Protein AF-A0A076LAD5-F1 (afdb_monomer)

Organism: NCBI:txid1301915

Nearest PDB structures (foldseek):
  7w7c-assembly1_B-2  TM=3.609E-01  e=7.084E-01  Corynebacterium diphtheriae NCTC 13129

Sequence (268 aa):
MINHIEYLYYSFCIIFSASIGALLPDADSEGKSKLYYKYRAIYYLMILIYDIIVLFFNNQKIKEKLKIGYNIKKQHRGILHTPIGVFLSSLLLTAIFSLIYITFSIYLGISIDFLIVLSIFIGLFFGQIMHLIEDSFTVSGINWLFPFGNKIINGKIYTFGKDGKVDIRPELYTWFYTVTGFAILGIVMFFSNTLPSDKIFGIIGMGMVINTISLIGLYFISNSDRNLWLVDRKNWKRMQKSFKSKTNYKNLKKYNKSRKRRKSYKNK

pLDDT: mean 82.38, std 12.16, range [38.91, 96.88]

Secondary structure (DSSP, 8-state):
---HHHHHHHHHHHHHHHHHHTTSGGGGSTTTSHHHHH-HHHHHHHHHHHHHHHHT---HHHHHHHHGGGT-TT----GGGSHHHHHHHHHHHHHHHHHHHHHHHHHHTPPP-HHHHHHHHHHHHHHHHHHHHHHHTBSS-B-TTTTT----B--SB--S-BTTEEESHHHHHHHHHHHHHHHHHHHHHHHTTTS-HHHHHHHHHHHHHHHHHHHHHHHHHHHS-GGGTEEEHHHHHHHHHHHHHHHHHHHHHHHHHHHHHHHHHS--

Solvent-accessible surface area (backbone atoms only — not comparable to full-atom values): 14423 Å² total; per-residue (Å²): 132,87,52,72,69,53,58,54,49,44,51,48,40,22,54,55,26,17,58,53,18,44,52,49,41,56,48,53,34,81,78,73,33,71,48,46,80,75,38,50,70,60,34,55,55,38,42,54,52,52,53,54,58,48,65,72,45,87,49,63,73,55,36,47,63,58,66,44,65,80,73,56,99,77,67,77,58,39,50,49,43,11,65,67,32,32,50,52,51,21,50,51,53,36,49,54,49,44,54,55,52,51,54,50,25,62,74,71,73,47,85,86,60,66,66,54,52,50,27,33,31,53,14,19,35,49,18,28,52,53,40,48,55,58,37,26,30,18,58,78,23,35,35,56,46,41,93,84,46,82,64,69,43,54,32,54,35,54,91,63,71,57,95,64,21,34,50,49,60,67,60,52,51,54,49,50,55,51,52,51,51,52,50,52,51,50,50,49,68,67,40,57,87,78,48,60,68,71,58,52,51,48,53,52,50,50,51,50,51,52,50,52,54,46,51,53,50,48,54,53,61,23,64,45,74,55,76,83,43,53,40,52,42,69,60,49,54,49,51,57,48,49,55,54,48,55,54,51,53,54,50,51,55,52,52,54,53,52,54,52,52,58,56,59,65,75,77,112

InterPro domains:
  IPR007404 YdjM inner membrane [PF04307] (16-164)

Structure (mmCIF, N/CA/C/O backbone):
data_AF-A0A076LAD5-F1
#
_entry.id   AF-A0A076LAD5-F1
#
loop_
_atom_site.group_PDB
_atom_site.id
_atom_site.type_symbol
_atom_site.label_atom_id
_atom_site.label_alt_id
_atom_site.label_comp_id
_atom_site.label_asym_id
_atom_site.label_entity_id
_atom_site.label_seq_id
_atom_site.pdbx_PDB_ins_code
_atom_site.Cartn_x
_atom_site.Cartn_y
_atom_site.Cartn_z
_atom_site.occupancy
_atom_site.B_iso_or_equiv
_atom_site.auth_seq_id
_atom_site.auth_comp_id
_atom_site.auth_asym_id
_atom_site.auth_atom_id
_atom_site.pdbx_PDB_model_num
ATOM 1 N N . MET A 1 1 ? -16.771 -7.547 25.632 1.00 48.91 1 MET A N 1
ATOM 2 C CA . MET A 1 1 ? -17.242 -8.371 24.500 1.00 48.91 1 MET A CA 1
ATOM 3 C C . MET A 1 1 ? -17.505 -7.381 23.379 1.00 48.91 1 MET A C 1
ATOM 5 O O . MET A 1 1 ? -18.326 -6.505 23.595 1.00 48.91 1 MET A O 1
ATOM 9 N N . ILE A 1 2 ? -16.706 -7.399 22.309 1.00 56.41 2 ILE A N 1
ATOM 10 C CA . ILE A 1 2 ? -16.788 -6.400 21.227 1.00 56.41 2 ILE A CA 1
ATOM 11 C C . ILE A 1 2 ? -18.101 -6.626 20.469 1.00 56.41 2 ILE A C 1
ATOM 13 O O . ILE A 1 2 ? -18.387 -7.756 20.065 1.00 56.41 2 ILE A O 1
ATOM 17 N N . ASN A 1 3 ? -18.914 -5.584 20.318 1.00 63.34 3 ASN A N 1
ATOM 18 C CA . ASN A 1 3 ? -20.198 -5.665 19.624 1.00 63.34 3 ASN A CA 1
ATOM 19 C C . ASN A 1 3 ? -19.988 -5.789 18.105 1.00 63.34 3 ASN A C 1
ATOM 21 O O . ASN A 1 3 ? -19.048 -5.246 17.537 1.00 63.34 3 ASN A O 1
ATOM 25 N N . HIS A 1 4 ? -20.892 -6.468 17.399 1.00 63.81 4 HIS A N 1
ATOM 26 C CA . HIS A 1 4 ? -20.766 -6.744 15.955 1.00 63.81 4 HIS A CA 1
ATOM 27 C C . HIS A 1 4 ? -20.601 -5.486 15.073 1.00 63.81 4 HIS A C 1
ATOM 29 O O . HIS A 1 4 ? -19.941 -5.533 14.034 1.00 63.81 4 HIS A O 1
ATOM 35 N N . ILE A 1 5 ? -21.159 -4.350 15.505 1.00 68.50 5 ILE A N 1
ATOM 36 C CA . ILE A 1 5 ? -20.999 -3.039 14.851 1.00 68.50 5 ILE A CA 1
ATOM 37 C C . ILE A 1 5 ? -19.540 -2.560 14.920 1.00 68.50 5 ILE A C 1
ATOM 39 O O . ILE A 1 5 ? -19.042 -1.966 13.965 1.00 68.50 5 ILE A O 1
ATOM 43 N N . GLU A 1 6 ? -18.836 -2.869 16.007 1.00 72.50 6 GLU A N 1
ATOM 44 C CA . GLU A 1 6 ? -17.448 -2.462 16.232 1.00 72.50 6 GLU A CA 1
ATOM 45 C C . GLU A 1 6 ? -16.505 -3.217 15.281 1.00 72.50 6 GLU A C 1
ATOM 47 O O . GLU A 1 6 ? -15.673 -2.595 14.626 1.00 72.50 6 GLU A O 1
ATOM 52 N N . TYR A 1 7 ? -16.703 -4.527 15.070 1.00 72.50 7 TYR A N 1
ATOM 53 C CA . TYR A 1 7 ? -15.922 -5.295 14.083 1.00 72.50 7 TYR A CA 1
ATOM 54 C C . TYR A 1 7 ? -16.059 -4.755 12.657 1.00 72.50 7 TYR A C 1
ATOM 56 O O . TYR A 1 7 ? -15.073 -4.674 11.916 1.00 72.50 7 TYR A O 1
ATOM 64 N N . LEU A 1 8 ? -17.279 -4.382 12.266 1.00 74.56 8 LEU A N 1
ATOM 65 C CA . LEU A 1 8 ? -17.544 -3.791 10.960 1.00 74.56 8 LEU A CA 1
ATOM 66 C C . LEU A 1 8 ? -16.862 -2.424 10.827 1.00 74.56 8 LEU A C 1
ATOM 68 O O . LEU A 1 8 ? -16.241 -2.144 9.801 1.00 74.56 8 LEU A O 1
ATOM 72 N N . TYR A 1 9 ? -16.934 -1.607 11.876 1.00 81.81 9 TYR A N 1
ATOM 73 C CA . TYR A 1 9 ? -16.299 -0.298 11.921 1.00 81.81 9 TYR A CA 1
ATOM 74 C C . TYR A 1 9 ? -14.769 -0.395 11.809 1.00 81.81 9 TYR A C 1
ATOM 76 O O . TYR A 1 9 ? -14.184 0.243 10.934 1.00 81.81 9 TYR A O 1
ATOM 84 N N . TYR A 1 10 ? -14.113 -1.256 12.596 1.00 84.38 10 TYR A N 1
ATOM 85 C CA . TYR A 1 10 ? -12.660 -1.454 12.506 1.00 84.38 10 TYR A CA 1
ATOM 86 C C . TYR A 1 10 ? -12.235 -2.011 11.146 1.00 84.38 10 TYR A C 1
ATOM 88 O O . TYR A 1 10 ? -11.246 -1.556 10.572 1.00 84.38 10 TYR A O 1
ATOM 96 N N . SER A 1 11 ? -13.008 -2.947 10.585 1.00 81.38 11 SER A N 1
ATOM 97 C CA . SER A 1 11 ? -12.753 -3.479 9.241 1.00 81.38 11 SER A CA 1
ATOM 98 C C . SER A 1 11 ? -12.819 -2.375 8.185 1.00 81.38 11 SER A C 1
ATOM 100 O O . SER A 1 11 ? -11.961 -2.305 7.304 1.00 81.38 11 SER A O 1
ATOM 102 N N . PHE A 1 12 ? -13.798 -1.473 8.295 1.00 84.56 12 PHE A N 1
ATOM 103 C CA . PHE A 1 12 ? -13.894 -0.308 7.423 1.00 84.56 12 PHE A CA 1
ATOM 104 C C . PHE A 1 12 ? -12.699 0.636 7.601 1.00 84.56 12 PHE A C 1
ATOM 106 O O . PHE A 1 12 ? -12.105 1.038 6.600 1.00 84.56 12 PHE A O 1
ATOM 113 N N . CYS A 1 13 ? -12.299 0.934 8.844 1.00 89.25 13 CYS A N 1
ATOM 114 C CA . CYS A 1 13 ? -11.109 1.737 9.133 1.00 89.25 13 CYS A CA 1
ATOM 115 C C . CYS A 1 13 ? -9.861 1.150 8.472 1.00 89.25 13 CYS A C 1
ATOM 117 O O . CYS A 1 13 ? -9.158 1.891 7.792 1.00 89.25 13 CYS A O 1
ATOM 119 N N . ILE A 1 14 ? -9.623 -0.159 8.611 1.00 89.62 14 ILE A N 1
ATOM 120 C CA . ILE A 1 14 ? -8.470 -0.851 8.015 1.00 89.62 14 ILE A CA 1
ATOM 121 C C . ILE A 1 14 ? -8.512 -0.781 6.487 1.00 89.62 14 ILE A C 1
ATOM 123 O O . ILE A 1 14 ? -7.505 -0.462 5.865 1.00 89.62 14 ILE A O 1
ATOM 127 N N . ILE A 1 15 ? -9.655 -1.067 5.855 1.00 86.88 15 ILE A N 1
ATOM 128 C CA . ILE A 1 15 ? -9.766 -1.058 4.385 1.00 86.88 15 ILE A CA 1
ATOM 129 C C . ILE A 1 15 ? -9.561 0.356 3.835 1.00 86.88 15 ILE A C 1
ATOM 131 O O . ILE A 1 15 ? -8.852 0.553 2.842 1.00 86.88 15 ILE A O 1
ATOM 135 N N . PHE A 1 16 ? -10.174 1.348 4.479 1.00 90.06 16 PHE A N 1
ATOM 136 C CA . PHE A 1 16 ? -10.051 2.744 4.087 1.00 90.06 16 PHE A CA 1
ATOM 137 C C . PHE A 1 16 ? -8.611 3.238 4.248 1.00 90.06 16 PHE A C 1
ATOM 139 O O . PHE A 1 16 ? -8.036 3.793 3.309 1.00 90.06 16 PHE A O 1
ATOM 146 N N . SER A 1 17 ? -7.994 2.980 5.402 1.00 94.25 17 SER A N 1
ATOM 147 C CA . SER A 1 17 ? -6.623 3.398 5.676 1.00 94.25 17 SER A CA 1
ATOM 148 C C . SER A 1 17 ? -5.604 2.634 4.828 1.00 94.25 17 SER A C 1
ATOM 150 O O . SER A 1 17 ? -4.666 3.251 4.338 1.00 94.25 17 SER A O 1
ATOM 152 N N . ALA A 1 18 ? -5.822 1.350 4.526 1.00 92.50 18 ALA A N 1
ATOM 153 C CA . ALA A 1 18 ? -5.006 0.597 3.571 1.00 92.50 18 ALA A CA 1
ATOM 154 C C . ALA A 1 18 ? -5.104 1.142 2.148 1.00 92.50 18 ALA A C 1
ATOM 156 O O . ALA A 1 18 ? -4.094 1.210 1.451 1.00 92.50 18 ALA A O 1
ATOM 157 N N . SER A 1 19 ? -6.283 1.605 1.733 1.00 89.88 19 SER A N 1
ATOM 158 C CA . SER A 1 19 ? -6.451 2.262 0.433 1.00 89.88 19 SER A CA 1
ATOM 159 C C . SER A 1 19 ? -5.665 3.575 0.356 1.00 89.88 19 SER A C 1
ATOM 161 O O . SER A 1 19 ? -5.053 3.859 -0.670 1.00 89.88 19 SER A O 1
ATOM 163 N N . ILE A 1 20 ? -5.645 4.365 1.438 1.00 91.44 20 ILE A N 1
ATOM 164 C CA . ILE A 1 20 ? -4.825 5.585 1.533 1.00 91.44 20 ILE A CA 1
ATOM 165 C C . ILE A 1 20 ? -3.335 5.230 1.564 1.00 91.44 20 ILE A C 1
ATOM 167 O O . ILE A 1 20 ? -2.549 5.819 0.825 1.00 91.44 20 ILE A O 1
ATOM 171 N N . GLY A 1 21 ? -2.955 4.254 2.390 1.00 93.31 21 GLY A N 1
ATOM 172 C CA . GLY A 1 21 ? -1.583 3.779 2.527 1.00 93.31 21 GLY A CA 1
ATOM 173 C C . GLY A 1 21 ? -1.016 3.317 1.190 1.00 93.31 21 GLY A C 1
ATOM 174 O O . GLY A 1 21 ? 0.056 3.757 0.800 1.00 93.31 21 GLY A O 1
ATOM 175 N N . ALA A 1 22 ? -1.770 2.534 0.420 1.00 91.44 22 ALA A N 1
ATOM 176 C CA . ALA A 1 22 ? -1.347 2.055 -0.895 1.00 91.44 22 ALA A CA 1
ATOM 177 C C . ALA A 1 22 ? -1.142 3.165 -1.945 1.00 91.44 22 ALA A C 1
ATOM 179 O O . ALA A 1 22 ? -0.581 2.894 -2.999 1.00 91.44 22 ALA A O 1
ATOM 180 N N . LEU A 1 23 ? -1.591 4.399 -1.699 1.00 88.50 23 LEU A N 1
ATOM 181 C CA . LEU A 1 23 ? -1.358 5.544 -2.588 1.00 88.50 23 LEU A CA 1
ATOM 182 C C . LEU A 1 23 ? -0.167 6.404 -2.152 1.00 88.50 23 LEU A C 1
ATOM 184 O O . LEU A 1 23 ? 0.300 7.226 -2.933 1.00 88.50 23 LEU A O 1
ATOM 188 N N . LEU A 1 24 ? 0.293 6.260 -0.909 1.00 88.69 24 LEU A N 1
ATOM 189 C CA . LEU A 1 24 ? 1.288 7.149 -0.318 1.00 88.69 24 LEU A CA 1
ATOM 190 C C . LEU A 1 24 ? 2.678 7.054 -0.966 1.00 88.69 24 LEU A C 1
ATOM 192 O O . LEU A 1 24 ? 3.264 8.110 -1.210 1.00 88.69 24 LEU A O 1
ATOM 196 N N . PRO A 1 25 ? 3.206 5.857 -1.300 1.00 88.19 25 PRO A N 1
ATOM 197 C CA . PRO A 1 25 ? 4.534 5.745 -1.892 1.00 88.19 25 PRO A CA 1
ATOM 198 C C . PRO A 1 25 ? 4.651 6.474 -3.236 1.00 88.19 25 PRO A C 1
ATOM 200 O O . PRO A 1 25 ? 5.673 7.105 -3.495 1.00 88.19 25 PRO A O 1
ATOM 203 N N . ASP A 1 26 ? 3.576 6.526 -4.034 1.00 83.00 26 ASP A N 1
ATOM 204 C CA . ASP A 1 26 ? 3.534 7.226 -5.330 1.00 83.00 26 ASP A CA 1
ATOM 205 C C . ASP A 1 26 ? 3.890 8.723 -5.245 1.00 83.00 26 ASP A C 1
ATOM 207 O O . ASP A 1 26 ? 4.198 9.347 -6.268 1.00 83.00 26 ASP A O 1
ATOM 211 N N . ALA A 1 27 ? 3.845 9.329 -4.058 1.00 79.44 27 ALA A N 1
ATOM 212 C CA . ALA A 1 27 ? 4.184 10.732 -3.868 1.00 79.44 27 ALA A CA 1
ATOM 213 C C . ALA A 1 27 ? 5.667 11.047 -4.109 1.00 79.44 27 ALA A C 1
ATOM 215 O O . ALA A 1 27 ? 5.977 12.164 -4.523 1.00 79.44 27 ALA A O 1
ATOM 216 N N . ASP A 1 28 ? 6.569 10.076 -3.925 1.00 75.31 28 ASP A N 1
ATOM 217 C CA . ASP A 1 28 ? 8.006 10.266 -4.167 1.00 75.31 28 ASP A CA 1
ATOM 218 C C . ASP A 1 28 ? 8.440 9.958 -5.617 1.00 75.31 28 ASP A C 1
ATOM 220 O O . ASP A 1 28 ? 9.625 10.030 -5.946 1.00 75.31 28 ASP A O 1
ATOM 224 N N . SER A 1 29 ? 7.481 9.687 -6.514 1.00 67.44 29 SER A N 1
ATOM 225 C CA . SER A 1 29 ? 7.738 9.408 -7.932 1.00 67.44 29 SER A CA 1
ATOM 226 C C . SER A 1 29 ? 7.593 10.664 -8.816 1.00 67.44 29 SER A C 1
ATOM 228 O O . SER A 1 29 ? 6.503 11.005 -9.270 1.00 67.44 29 SER A O 1
ATOM 230 N N . GLU A 1 30 ? 8.708 11.378 -9.032 1.00 61.28 30 GLU A N 1
ATOM 231 C CA . GLU A 1 30 ? 9.008 12.485 -9.987 1.00 61.28 30 GLU A CA 1
ATOM 232 C C . GLU A 1 30 ? 7.846 13.262 -10.685 1.00 61.28 30 GLU A C 1
ATOM 234 O O . GLU A 1 30 ? 7.940 13.609 -11.864 1.00 61.28 30 GLU A O 1
ATOM 239 N N . GLY A 1 31 ? 6.719 13.552 -10.023 1.00 52.53 31 GLY A N 1
ATOM 240 C CA . GLY A 1 31 ? 5.598 14.333 -10.584 1.00 52.53 31 GLY A CA 1
ATOM 241 C C . GLY A 1 31 ? 4.912 13.736 -11.830 1.00 52.53 31 GLY A C 1
ATOM 242 O O . GLY A 1 31 ? 4.000 14.344 -12.384 1.00 52.53 31 GLY A O 1
ATOM 243 N N . LYS A 1 32 ? 5.319 12.543 -12.285 1.00 57.44 32 LYS A N 1
ATOM 244 C CA . LYS A 1 32 ? 4.725 11.824 -13.430 1.00 57.44 32 LYS A CA 1
ATOM 245 C C . LYS A 1 32 ? 3.772 10.713 -13.006 1.00 57.44 32 LYS A C 1
ATOM 247 O O . LYS A 1 32 ? 3.234 10.005 -13.862 1.00 57.44 32 LYS A O 1
ATOM 252 N N . SER A 1 33 ? 3.551 10.546 -11.706 1.00 62.53 33 SER A N 1
ATOM 253 C CA . SER A 1 33 ? 2.590 9.575 -11.213 1.00 62.53 33 SER A CA 1
ATOM 254 C C . SER A 1 33 ? 1.182 9.911 -11.683 1.00 62.53 33 SER A C 1
ATOM 256 O O . SER A 1 33 ? 0.776 11.064 -11.859 1.00 62.53 33 SER A O 1
ATOM 258 N N . LYS A 1 34 ? 0.384 8.861 -11.854 1.00 67.19 34 LYS A N 1
ATOM 259 C CA . LYS A 1 34 ? -1.055 8.986 -12.104 1.00 67.19 34 LYS A CA 1
ATOM 260 C C . LYS A 1 34 ? -1.742 9.802 -11.001 1.00 67.19 34 LYS A C 1
ATOM 262 O O . LYS A 1 34 ? -2.753 10.452 -11.270 1.00 67.19 34 LYS A O 1
ATOM 267 N N . LEU A 1 35 ? -1.176 9.779 -9.791 1.00 69.44 35 LEU A N 1
ATOM 268 C CA . LEU A 1 35 ? -1.607 10.559 -8.642 1.00 69.44 35 LEU A CA 1
ATOM 269 C C . LEU A 1 35 ? -1.517 12.070 -8.906 1.00 69.44 35 LEU A C 1
ATOM 271 O O . LEU A 1 35 ? -2.514 12.759 -8.702 1.00 69.44 35 LEU A O 1
ATOM 275 N N . TYR A 1 36 ? -0.404 12.575 -9.452 1.00 71.75 36 TYR A N 1
ATOM 276 C CA . TYR A 1 36 ? -0.249 13.999 -9.783 1.00 71.75 36 TYR A CA 1
ATOM 277 C C . TYR A 1 36 ? -1.326 14.496 -10.761 1.00 71.75 36 TYR A C 1
ATOM 279 O O . TYR A 1 36 ? -2.004 15.492 -10.506 1.00 71.75 36 TYR A O 1
ATOM 287 N N . TYR A 1 37 ? -1.535 13.767 -11.862 1.00 73.19 37 TYR A N 1
ATOM 288 C CA . TYR A 1 37 ? -2.455 14.191 -12.924 1.00 73.19 37 TYR A CA 1
ATOM 289 C C . TYR A 1 37 ? -3.935 14.039 -12.567 1.00 73.19 37 TYR A C 1
ATOM 291 O O . TYR A 1 37 ? -4.768 14.776 -13.095 1.00 73.19 37 TYR A O 1
ATOM 299 N N . LYS A 1 38 ? -4.288 13.068 -11.717 1.00 76.38 38 LYS A N 1
ATOM 300 C CA . LYS A 1 38 ? -5.692 12.730 -11.433 1.00 76.38 38 LYS A CA 1
ATOM 301 C C . LYS A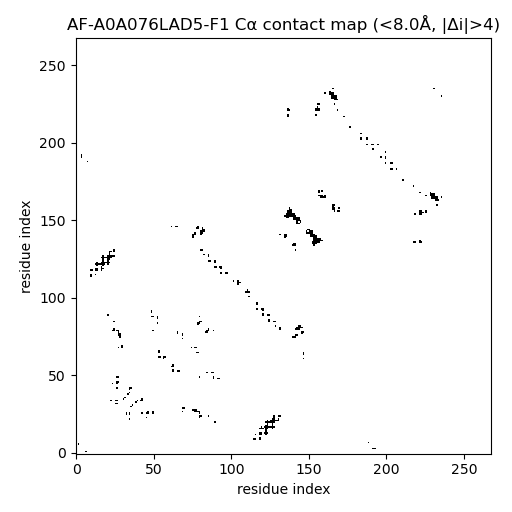 1 38 ? -6.166 13.170 -10.046 1.00 76.38 38 LYS A C 1
ATOM 303 O O . LYS A 1 38 ? -7.356 13.410 -9.872 1.00 76.38 38 LYS A O 1
ATOM 308 N N . TYR A 1 39 ? -5.260 13.286 -9.078 1.00 79.88 39 TYR A N 1
ATOM 309 C CA . TYR A 1 39 ? -5.568 13.516 -7.664 1.00 79.88 39 TYR A CA 1
ATOM 310 C C . TYR A 1 39 ? -4.617 14.550 -7.042 1.00 79.88 39 TYR A C 1
ATOM 312 O O . TYR A 1 39 ? -4.005 14.324 -6.000 1.00 79.88 39 TYR A O 1
ATOM 320 N N . ARG A 1 40 ? -4.512 15.718 -7.682 1.00 82.31 40 ARG A N 1
ATOM 321 C CA . ARG A 1 40 ? -3.546 16.777 -7.347 1.00 82.31 40 ARG A CA 1
ATOM 322 C C . ARG A 1 40 ? -3.542 17.202 -5.869 1.00 82.31 40 ARG A C 1
ATOM 324 O O . ARG A 1 40 ? -2.475 17.422 -5.310 1.00 82.31 40 ARG A O 1
ATOM 331 N N . ALA A 1 41 ? -4.708 17.296 -5.226 1.00 81.94 41 ALA A N 1
ATOM 332 C CA . ALA A 1 41 ? -4.798 17.652 -3.805 1.00 81.94 41 ALA A CA 1
ATOM 333 C C . ALA A 1 41 ? -4.163 16.588 -2.892 1.00 81.94 41 ALA A C 1
ATOM 335 O O . ALA A 1 41 ? -3.414 16.924 -1.979 1.00 81.94 41 ALA A O 1
ATOM 336 N N . ILE A 1 42 ? -4.415 15.307 -3.185 1.00 80.69 42 ILE A N 1
ATOM 337 C CA . ILE A 1 42 ? -3.827 14.177 -2.454 1.00 80.69 42 ILE A CA 1
ATOM 338 C C . ILE A 1 42 ? -2.308 14.188 -2.638 1.00 80.69 42 ILE A C 1
ATOM 340 O O . ILE A 1 42 ? -1.576 14.063 -1.666 1.00 80.69 42 ILE A O 1
ATOM 344 N N . TYR A 1 43 ? -1.833 14.432 -3.860 1.00 82.38 43 TYR A N 1
ATOM 345 C CA . TYR A 1 43 ? -0.403 14.534 -4.141 1.00 82.38 43 TYR A CA 1
ATOM 346 C C . TYR A 1 43 ? 0.304 15.600 -3.285 1.00 82.38 43 TYR A C 1
ATOM 348 O O . TYR A 1 43 ? 1.323 15.303 -2.669 1.00 82.38 43 TYR A O 1
ATOM 356 N N . TYR A 1 44 ? -0.244 16.817 -3.182 1.00 83.69 44 TYR A N 1
ATOM 357 C CA . TYR A 1 44 ? 0.372 17.870 -2.360 1.00 83.69 44 TYR A CA 1
ATOM 358 C C . TYR A 1 44 ? 0.374 17.545 -0.864 1.00 83.69 44 TYR A C 1
ATOM 360 O O . TYR A 1 44 ? 1.367 17.813 -0.190 1.00 83.69 44 TYR A O 1
ATOM 368 N N . LEU A 1 45 ? -0.699 16.933 -0.351 1.00 83.25 45 LEU A N 1
ATOM 369 C CA . LEU A 1 45 ? -0.730 16.441 1.027 1.00 83.25 45 LEU A CA 1
ATOM 370 C C . LEU A 1 45 ? 0.402 15.430 1.268 1.00 83.25 45 LEU A C 1
ATOM 372 O O . LEU A 1 45 ? 1.092 15.488 2.281 1.00 83.25 45 LEU A O 1
ATOM 376 N N . MET A 1 46 ? 0.616 14.515 0.325 1.00 83.38 46 MET A N 1
ATOM 377 C CA . MET A 1 46 ? 1.630 13.475 0.463 1.00 83.38 46 MET A CA 1
ATOM 378 C C . MET A 1 46 ? 3.063 14.000 0.311 1.00 83.38 46 MET A C 1
ATOM 380 O O . MET A 1 46 ? 3.952 13.498 0.996 1.00 83.38 46 MET A O 1
ATOM 384 N N . ILE A 1 47 ? 3.297 15.037 -0.504 1.00 83.38 47 ILE A N 1
ATOM 385 C CA . ILE A 1 47 ? 4.592 15.743 -0.519 1.00 83.38 47 ILE A CA 1
ATOM 386 C C . ILE A 1 47 ? 4.900 16.317 0.862 1.00 83.38 47 ILE A C 1
ATOM 388 O O . ILE A 1 47 ? 6.011 16.159 1.354 1.00 83.38 47 ILE A O 1
ATOM 392 N N . LEU A 1 48 ? 3.920 16.948 1.511 1.00 86.94 48 LEU A N 1
ATOM 393 C CA . LEU A 1 48 ? 4.122 17.515 2.842 1.00 86.94 48 LEU A CA 1
ATOM 394 C C . LEU A 1 48 ? 4.517 16.431 3.859 1.00 86.94 48 LEU A C 1
ATOM 396 O O . LEU A 1 48 ? 5.422 16.640 4.663 1.00 86.94 48 LEU A O 1
ATOM 400 N N . ILE A 1 49 ? 3.897 15.249 3.784 1.00 86.38 49 ILE A N 1
ATOM 401 C CA . ILE A 1 49 ? 4.285 14.079 4.590 1.00 86.38 49 ILE A CA 1
ATOM 402 C C . ILE A 1 49 ? 5.731 13.663 4.299 1.00 86.38 49 ILE A C 1
ATOM 404 O O . ILE A 1 49 ? 6.508 13.455 5.230 1.00 86.38 49 ILE A O 1
ATOM 408 N N . TYR A 1 50 ? 6.106 13.575 3.023 1.00 87.06 50 TYR A N 1
ATOM 409 C CA . TYR A 1 50 ? 7.471 13.267 2.604 1.00 87.06 50 TYR A CA 1
ATOM 410 C C . TYR A 1 50 ? 8.492 14.274 3.156 1.00 87.06 50 TYR A C 1
ATOM 412 O O . TYR A 1 50 ? 9.494 13.866 3.745 1.00 87.06 50 TYR A O 1
ATOM 420 N N . ASP A 1 51 ? 8.223 15.575 3.043 1.00 86.69 51 ASP A N 1
ATOM 421 C CA . ASP A 1 51 ? 9.129 16.623 3.517 1.00 86.69 51 ASP A CA 1
ATOM 422 C C . ASP A 1 51 ? 9.337 16.548 5.035 1.00 86.69 51 ASP A C 1
ATOM 424 O O . ASP A 1 51 ? 10.473 16.636 5.511 1.00 86.69 51 ASP A O 1
ATOM 428 N N . ILE A 1 52 ? 8.269 16.302 5.803 1.00 88.31 52 ILE A N 1
ATOM 429 C CA . ILE A 1 52 ? 8.364 16.091 7.255 1.00 88.31 52 ILE A CA 1
ATOM 430 C C . ILE A 1 52 ? 9.225 14.859 7.569 1.00 88.31 52 ILE A C 1
ATOM 432 O O . ILE A 1 52 ? 10.081 14.916 8.453 1.00 88.31 52 ILE A O 1
ATOM 436 N N . ILE A 1 53 ? 9.061 13.761 6.825 1.00 87.38 53 ILE A N 1
ATOM 437 C CA . ILE A 1 53 ? 9.885 12.554 6.998 1.00 87.38 53 ILE A CA 1
ATOM 438 C C . ILE A 1 53 ? 11.361 12.862 6.756 1.00 87.38 53 ILE A C 1
ATOM 440 O O . ILE A 1 53 ? 12.205 12.466 7.557 1.00 87.38 53 ILE A O 1
ATOM 444 N N . VAL A 1 54 ? 11.689 13.607 5.700 1.00 85.44 54 VAL A N 1
ATOM 445 C CA . VAL A 1 54 ? 13.071 14.021 5.416 1.00 85.44 54 VAL A CA 1
ATOM 446 C C . VAL A 1 54 ? 13.645 14.872 6.554 1.00 85.44 54 VAL A C 1
ATOM 448 O O . VAL A 1 54 ? 14.829 14.747 6.883 1.00 85.44 54 VAL A O 1
ATOM 451 N N . LEU A 1 55 ? 12.831 15.721 7.190 1.00 87.38 55 LEU A N 1
ATOM 452 C CA . LEU A 1 55 ? 13.276 16.558 8.305 1.00 87.38 55 LEU A CA 1
ATOM 453 C C . LEU A 1 55 ? 13.699 15.750 9.539 1.00 87.38 55 LEU A C 1
ATOM 455 O O . LEU A 1 55 ? 14.649 16.182 10.200 1.00 87.38 55 LEU A O 1
ATOM 459 N N . PHE A 1 56 ? 13.089 14.584 9.792 1.00 85.69 56 PHE A N 1
ATOM 460 C CA . PHE A 1 56 ? 13.439 13.703 10.917 1.00 85.69 56 PHE A CA 1
ATOM 461 C C . PHE A 1 56 ? 14.860 13.116 10.842 1.00 85.69 56 PHE A C 1
ATOM 463 O O . PHE A 1 56 ? 15.405 12.686 11.858 1.00 85.69 56 PHE A O 1
ATOM 470 N N . PHE A 1 57 ? 15.504 13.105 9.673 1.00 83.75 57 PHE A N 1
ATOM 471 C CA . PHE A 1 57 ? 16.863 12.573 9.538 1.00 83.75 57 PHE A CA 1
ATOM 472 C C . PHE A 1 57 ? 17.916 13.610 9.924 1.00 83.75 57 PHE A C 1
ATOM 474 O O . PHE A 1 57 ? 18.274 14.431 9.099 1.00 83.75 57 PHE A O 1
ATOM 481 N N . ASN A 1 58 ? 18.509 13.560 11.119 1.00 81.25 58 ASN A N 1
ATOM 482 C CA . ASN A 1 58 ? 19.483 14.582 11.557 1.00 81.25 58 ASN A CA 1
ATOM 483 C C . ASN A 1 58 ? 20.748 14.726 10.680 1.00 81.25 58 ASN A C 1
ATOM 485 O O . ASN A 1 58 ? 21.389 15.774 10.688 1.00 81.25 58 ASN A O 1
ATOM 489 N N . ASN A 1 59 ? 21.116 13.710 9.899 1.00 84.75 59 ASN A N 1
ATOM 490 C CA . ASN A 1 59 ? 22.325 13.737 9.077 1.00 84.75 59 ASN A CA 1
ATOM 491 C C . ASN A 1 59 ? 22.097 14.476 7.745 1.00 84.75 59 ASN A C 1
ATOM 493 O O . ASN A 1 59 ? 21.332 14.011 6.899 1.00 84.75 59 ASN A O 1
ATOM 497 N N . GLN A 1 60 ? 22.822 15.578 7.519 1.00 83.44 60 GLN A N 1
ATOM 498 C CA . GLN A 1 60 ? 22.720 16.383 6.294 1.00 83.44 60 GLN A CA 1
ATOM 499 C C . GLN A 1 60 ? 22.996 15.581 5.013 1.00 83.44 60 GLN A C 1
ATOM 501 O O . GLN A 1 60 ? 22.238 15.713 4.058 1.00 83.44 60 GLN A O 1
ATOM 506 N N . LYS A 1 61 ? 23.981 14.669 5.010 1.00 82.25 61 LYS A N 1
ATOM 507 C CA . LYS A 1 6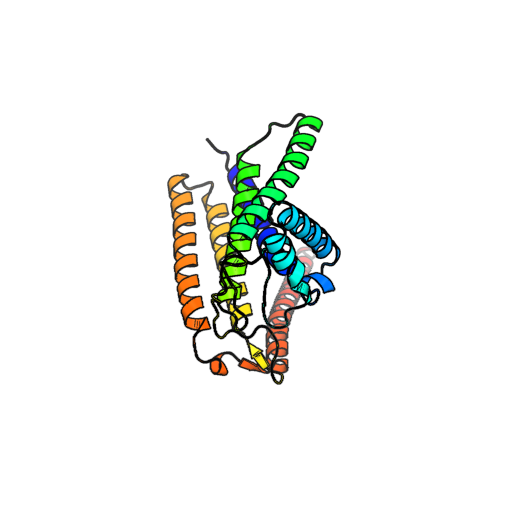1 ? 24.269 13.810 3.844 1.00 82.25 61 LYS A CA 1
ATOM 508 C C . LYS A 1 61 ? 23.095 12.887 3.514 1.00 82.25 61 LYS A C 1
ATOM 510 O O . LYS A 1 61 ? 22.852 12.579 2.349 1.00 82.25 61 LYS A O 1
ATOM 515 N N . ILE A 1 62 ? 22.367 12.427 4.536 1.00 81.56 62 ILE A N 1
ATOM 516 C CA . ILE A 1 62 ? 21.148 11.633 4.347 1.00 81.56 62 ILE A CA 1
ATOM 517 C C . ILE A 1 62 ? 20.031 12.536 3.828 1.00 81.56 62 ILE A C 1
ATOM 519 O O . ILE A 1 62 ? 19.435 12.196 2.813 1.00 81.56 62 ILE A O 1
ATOM 523 N N . LYS A 1 63 ? 19.796 13.705 4.443 1.00 82.00 63 LYS A N 1
ATOM 524 C CA . LYS A 1 63 ? 18.795 14.672 3.958 1.00 82.00 63 LYS A CA 1
ATOM 525 C C . LYS A 1 63 ? 19.014 15.021 2.489 1.00 82.00 63 LYS A C 1
ATOM 527 O O . LYS A 1 63 ? 18.055 15.037 1.728 1.00 82.00 63 LYS A O 1
ATOM 532 N N . GLU A 1 64 ? 20.255 15.263 2.083 1.00 77.44 64 GLU A N 1
ATOM 533 C CA . GLU A 1 64 ? 20.614 15.508 0.688 1.00 77.44 64 GLU A CA 1
ATOM 534 C C . GLU A 1 64 ? 20.287 14.299 -0.182 1.00 77.44 64 GLU A C 1
ATOM 536 O O . GLU A 1 64 ? 19.538 14.452 -1.136 1.00 77.44 64 GLU A O 1
ATOM 541 N N . LYS A 1 65 ? 20.737 13.085 0.167 1.00 77.00 65 LYS A N 1
ATOM 542 C CA . LYS A 1 65 ? 20.393 11.864 -0.589 1.00 77.00 65 LYS A CA 1
ATOM 543 C C . LYS A 1 65 ? 18.888 11.665 -0.759 1.00 77.00 65 LYS A C 1
ATOM 545 O O . LYS A 1 65 ? 18.462 11.234 -1.824 1.00 77.00 65 LYS A O 1
ATOM 550 N N . LEU A 1 66 ? 18.105 11.980 0.269 1.00 77.31 66 LEU A N 1
ATOM 551 C CA . LEU A 1 66 ? 16.649 11.908 0.217 1.00 77.31 66 LEU A CA 1
ATOM 552 C C . LEU A 1 66 ? 16.080 12.981 -0.722 1.00 77.31 66 LEU A C 1
ATOM 554 O O . LEU A 1 66 ? 15.356 12.649 -1.653 1.00 77.31 66 LEU A O 1
ATOM 558 N N . LYS A 1 67 ? 16.495 14.246 -0.568 1.00 69.75 67 LYS A N 1
ATOM 559 C CA . LYS A 1 67 ? 16.091 15.368 -1.439 1.00 69.75 67 LYS A CA 1
ATOM 560 C C . LYS A 1 67 ? 16.533 15.206 -2.902 1.00 69.75 67 LYS A C 1
ATOM 562 O O . LYS A 1 67 ? 15.878 15.734 -3.796 1.00 69.75 67 LYS A O 1
ATOM 567 N N . ILE A 1 68 ? 17.621 14.475 -3.159 1.00 54.56 68 ILE A N 1
ATOM 568 C CA . ILE A 1 68 ? 18.225 14.238 -4.485 1.00 54.56 68 ILE A CA 1
ATOM 569 C C . ILE A 1 68 ? 17.381 13.300 -5.377 1.00 54.56 68 ILE A C 1
ATOM 571 O O . ILE A 1 68 ? 17.719 13.094 -6.547 1.00 54.56 68 ILE A O 1
ATOM 575 N N . GLY A 1 69 ? 16.208 12.846 -4.917 1.00 49.94 69 GLY A N 1
ATOM 576 C CA . GLY A 1 69 ? 15.192 12.201 -5.763 1.00 49.94 69 GLY A CA 1
ATOM 577 C C . GLY A 1 69 ? 14.775 12.999 -7.015 1.00 49.94 69 GLY A C 1
ATOM 578 O O . GLY A 1 69 ? 14.047 12.475 -7.845 1.00 49.94 69 GLY A O 1
ATOM 579 N N . TYR A 1 70 ? 15.253 14.240 -7.180 1.00 45.50 70 TYR A N 1
ATOM 580 C CA . TYR A 1 70 ? 15.006 15.095 -8.341 1.00 45.50 70 TYR A CA 1
ATOM 581 C C . TYR A 1 70 ? 16.047 15.001 -9.480 1.00 45.50 70 TYR A C 1
ATOM 583 O O . TYR A 1 70 ? 15.782 15.505 -10.567 1.00 45.50 70 TYR A O 1
ATOM 591 N N . ASN A 1 71 ? 17.239 14.409 -9.281 1.00 38.91 71 ASN A N 1
ATOM 592 C CA . ASN A 1 71 ? 18.333 14.536 -10.271 1.00 38.91 71 ASN A CA 1
ATOM 593 C C . ASN A 1 71 ? 19.072 13.248 -10.668 1.00 38.91 71 ASN A C 1
ATOM 595 O O . ASN A 1 71 ? 19.916 13.286 -11.568 1.00 38.91 71 ASN A O 1
ATOM 599 N N . ILE A 1 72 ? 18.780 12.094 -10.064 1.00 42.69 72 ILE A N 1
ATOM 600 C CA . ILE A 1 72 ? 19.454 10.844 -10.442 1.00 42.69 72 ILE A CA 1
ATOM 601 C C . ILE A 1 72 ? 18.531 10.036 -11.349 1.00 42.69 72 ILE A C 1
ATOM 603 O O . ILE A 1 72 ? 17.690 9.284 -10.873 1.00 42.69 72 ILE A O 1
ATOM 607 N N . LYS A 1 73 ? 18.776 10.128 -12.665 1.00 45.06 73 LYS A N 1
ATOM 608 C CA . LYS A 1 73 ? 18.102 9.425 -13.784 1.00 45.06 73 LYS A CA 1
ATOM 609 C C . LYS A 1 73 ? 17.994 7.881 -13.677 1.00 45.06 73 LYS A C 1
ATOM 611 O O . LYS A 1 73 ? 17.738 7.229 -14.688 1.00 45.06 73 LYS A O 1
ATOM 616 N N . LYS A 1 74 ? 18.253 7.256 -12.521 1.00 50.84 74 LYS A N 1
ATOM 617 C CA . LYS A 1 74 ? 18.312 5.795 -12.332 1.00 50.84 74 LYS A CA 1
ATOM 618 C C . LYS A 1 74 ? 17.873 5.274 -10.953 1.00 50.84 74 LYS A C 1
ATOM 620 O O . LYS A 1 74 ? 17.840 4.057 -10.791 1.00 50.84 74 LYS A O 1
ATOM 625 N N . GLN A 1 75 ? 17.549 6.114 -9.963 1.00 51.72 75 GLN A N 1
ATOM 626 C CA . GLN A 1 75 ? 16.992 5.621 -8.693 1.00 51.72 75 GLN A CA 1
ATOM 627 C C . GLN A 1 75 ? 15.480 5.745 -8.752 1.00 51.72 75 GLN A C 1
ATOM 629 O O . GLN A 1 75 ? 14.933 6.828 -8.623 1.00 51.72 75 GLN A O 1
ATOM 634 N N . HIS A 1 76 ? 14.813 4.629 -9.037 1.00 54.59 76 HIS A N 1
ATOM 635 C CA . HIS A 1 76 ? 13.423 4.678 -9.467 1.00 54.59 76 HIS A CA 1
ATOM 636 C C . HIS A 1 76 ? 12.441 5.157 -8.389 1.00 54.59 76 HIS A C 1
ATOM 638 O O . HIS A 1 76 ? 11.321 5.493 -8.769 1.00 54.59 76 HIS A O 1
ATOM 644 N N . ARG A 1 77 ? 12.806 5.146 -7.093 1.00 69.94 77 ARG A N 1
ATOM 645 C CA . ARG A 1 77 ? 11.882 5.378 -5.967 1.00 69.94 77 ARG A CA 1
ATOM 646 C C . ARG A 1 77 ? 12.617 5.840 -4.699 1.00 69.94 77 ARG A C 1
ATOM 648 O O . ARG A 1 77 ? 13.718 5.353 -4.430 1.00 69.94 77 ARG A O 1
ATOM 655 N N . GLY A 1 78 ? 12.025 6.785 -3.966 1.00 78.56 78 GLY A N 1
ATOM 656 C CA . GLY A 1 78 ? 12.614 7.466 -2.806 1.00 78.56 78 GLY A CA 1
ATOM 657 C C . GLY A 1 78 ? 12.380 6.755 -1.468 1.00 78.56 78 GLY A C 1
ATOM 658 O O . GLY A 1 78 ? 12.198 5.540 -1.402 1.00 78.56 78 GLY A O 1
ATOM 659 N N . ILE A 1 79 ? 12.421 7.515 -0.366 1.00 87.06 79 ILE A N 1
ATOM 660 C CA . ILE A 1 79 ? 12.292 6.954 0.989 1.00 87.06 79 ILE A CA 1
ATOM 661 C C . ILE A 1 79 ? 10.928 6.330 1.261 1.00 87.06 79 ILE A C 1
ATOM 663 O O . ILE A 1 79 ? 10.867 5.391 2.049 1.00 87.06 79 ILE A O 1
ATOM 667 N N . LEU A 1 80 ? 9.846 6.788 0.626 1.00 89.69 80 LEU A N 1
ATOM 668 C CA . LEU A 1 80 ? 8.519 6.224 0.884 1.00 89.69 80 LEU A CA 1
ATOM 669 C C . LEU A 1 80 ? 8.406 4.785 0.364 1.00 89.69 80 LEU A C 1
ATOM 671 O O . LEU A 1 80 ? 7.581 4.022 0.855 1.00 89.69 80 LEU A O 1
ATOM 675 N N . HIS A 1 81 ? 9.299 4.376 -0.540 1.00 90.56 81 HIS A N 1
ATOM 676 C CA . HIS A 1 81 ? 9.433 3.001 -1.021 1.00 90.56 81 HIS A CA 1
ATOM 677 C C . HIS A 1 81 ? 10.434 2.155 -0.217 1.00 90.56 81 HIS A C 1
ATOM 679 O O . HIS A 1 81 ? 11.134 1.297 -0.761 1.00 90.56 81 HIS A O 1
ATOM 685 N N . THR A 1 82 ? 10.505 2.384 1.095 1.00 90.94 82 THR A N 1
ATOM 686 C CA . THR A 1 82 ? 11.384 1.657 2.025 1.00 90.94 82 THR A CA 1
ATOM 687 C C . THR A 1 82 ? 10.615 1.303 3.299 1.00 90.94 82 THR A C 1
ATOM 689 O O . THR A 1 82 ? 9.748 2.081 3.694 1.00 90.94 82 THR A O 1
ATOM 692 N N . PRO A 1 83 ? 10.918 0.200 4.014 1.00 92.31 83 PRO A N 1
ATOM 693 C CA . PRO A 1 83 ? 10.247 -0.131 5.274 1.00 92.31 83 PRO A CA 1
ATOM 694 C C . PRO A 1 83 ? 10.316 0.988 6.306 1.00 92.31 83 PRO A C 1
ATOM 696 O O . PRO A 1 83 ? 9.344 1.222 7.019 1.00 92.31 83 PRO A O 1
ATOM 699 N N . ILE A 1 84 ? 11.449 1.696 6.371 1.00 91.56 84 ILE A N 1
ATOM 700 C CA . ILE A 1 84 ? 11.609 2.809 7.304 1.00 91.56 84 ILE A CA 1
ATOM 701 C C . ILE A 1 84 ? 10.714 3.986 6.916 1.00 91.56 84 ILE A C 1
ATOM 703 O O . ILE A 1 84 ? 10.046 4.545 7.781 1.00 91.56 84 ILE A O 1
ATOM 707 N N . GLY A 1 85 ? 10.626 4.320 5.626 1.00 91.62 85 GLY A N 1
ATOM 708 C CA . GLY A 1 85 ? 9.706 5.345 5.146 1.00 91.62 85 GLY A CA 1
ATOM 709 C C . GLY A 1 85 ? 8.249 4.960 5.355 1.00 91.62 85 GLY A C 1
ATOM 710 O O . GLY A 1 85 ? 7.495 5.788 5.845 1.00 91.62 85 GLY A O 1
ATOM 711 N N . VAL A 1 86 ? 7.879 3.705 5.084 1.00 94.81 86 VAL A N 1
ATOM 712 C CA . VAL A 1 86 ? 6.530 3.170 5.330 1.00 94.81 86 VAL A CA 1
ATOM 713 C C . VAL A 1 86 ? 6.152 3.254 6.806 1.00 94.81 86 VAL A C 1
ATOM 715 O O . VAL A 1 86 ? 5.041 3.663 7.144 1.00 94.81 86 VAL A O 1
ATOM 718 N N . PHE A 1 87 ? 7.066 2.890 7.703 1.00 95.38 87 PHE A N 1
ATOM 719 C CA . PHE A 1 87 ? 6.831 2.979 9.139 1.00 95.38 87 PHE A CA 1
ATOM 720 C C . PHE A 1 87 ? 6.673 4.435 9.595 1.00 95.38 87 PHE A C 1
ATOM 722 O O . PHE A 1 87 ? 5.685 4.767 10.249 1.00 95.38 87 PHE A O 1
ATOM 729 N N . LEU A 1 88 ? 7.599 5.319 9.203 1.00 94.31 88 LEU A N 1
ATOM 730 C CA . LEU A 1 88 ? 7.573 6.737 9.576 1.00 94.31 88 LEU A CA 1
ATOM 731 C C . LEU A 1 88 ? 6.346 7.463 9.019 1.00 94.31 88 LEU A C 1
ATOM 733 O O . LEU A 1 88 ? 5.707 8.226 9.739 1.00 94.31 88 LEU A O 1
ATOM 737 N N . SER A 1 89 ? 5.987 7.211 7.762 1.00 94.25 89 SER A N 1
ATOM 738 C CA . SER A 1 89 ? 4.819 7.816 7.126 1.00 94.25 89 SER A CA 1
ATOM 739 C C . SER A 1 89 ? 3.512 7.322 7.750 1.00 94.25 89 SER A C 1
ATOM 741 O O . SER A 1 89 ? 2.612 8.128 7.990 1.00 94.25 89 SER A O 1
ATOM 743 N N . SER A 1 90 ? 3.424 6.029 8.090 1.00 96.38 90 SER A N 1
ATOM 744 C CA . SER A 1 90 ? 2.267 5.456 8.791 1.00 96.38 90 SER A CA 1
ATOM 745 C C . SER A 1 90 ? 2.126 6.044 10.189 1.00 96.38 90 SER A C 1
ATOM 747 O O . SER A 1 90 ? 1.022 6.429 10.570 1.00 96.38 90 SER A O 1
ATOM 749 N N . LEU A 1 91 ? 3.228 6.164 10.939 1.00 96.25 91 LEU A N 1
ATOM 750 C CA . LEU A 1 91 ? 3.232 6.804 12.256 1.00 96.25 91 LEU A CA 1
ATOM 751 C C . LEU A 1 91 ? 2.800 8.266 12.169 1.00 96.25 91 LEU A C 1
ATOM 753 O O . LEU A 1 91 ? 1.922 8.681 12.919 1.00 96.25 91 LEU A O 1
ATOM 757 N N . LEU A 1 92 ? 3.375 9.035 11.242 1.00 95.12 92 LEU A N 1
ATOM 758 C CA . LEU A 1 92 ? 3.071 10.454 11.086 1.00 95.12 92 LEU A CA 1
ATOM 759 C C . LEU A 1 92 ? 1.599 10.682 10.721 1.00 95.12 92 LEU A C 1
ATOM 761 O O . LEU A 1 92 ? 0.924 11.483 11.363 1.00 95.12 92 LEU A O 1
ATOM 765 N N . LEU A 1 93 ? 1.074 9.949 9.736 1.00 94.81 93 LEU A N 1
ATOM 766 C CA . LEU A 1 93 ? -0.337 10.044 9.357 1.00 94.81 93 LEU A CA 1
ATOM 767 C C . LEU A 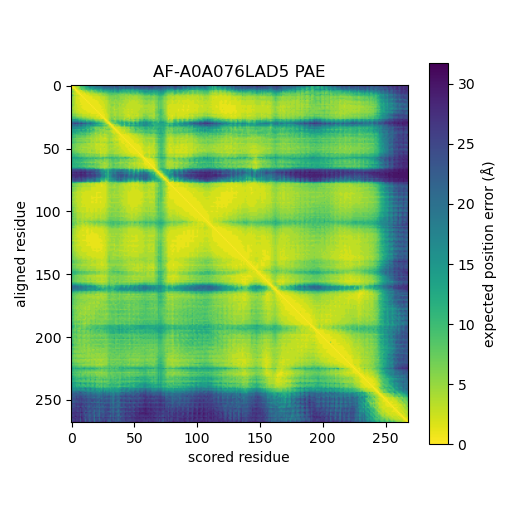1 93 ? -1.269 9.574 10.475 1.00 94.81 93 LEU A C 1
ATOM 769 O O . LEU A 1 93 ? -2.310 10.189 10.694 1.00 94.81 93 LEU A O 1
ATOM 773 N N . THR A 1 94 ? -0.888 8.530 11.214 1.00 96.88 94 THR A N 1
ATOM 774 C CA . THR A 1 94 ? -1.651 8.076 12.384 1.00 96.88 94 THR A CA 1
ATOM 775 C C . THR A 1 94 ? -1.644 9.132 13.482 1.00 96.88 94 THR A C 1
ATOM 777 O O . THR A 1 94 ? -2.681 9.362 14.095 1.00 96.88 94 THR A O 1
ATOM 780 N N . ALA A 1 95 ? -0.523 9.815 13.717 1.00 95.94 95 ALA A N 1
ATOM 781 C CA . ALA A 1 95 ? -0.431 10.890 14.699 1.00 95.94 95 ALA A CA 1
ATOM 782 C C . ALA A 1 95 ? -1.314 12.084 14.300 1.00 95.94 95 ALA A C 1
ATOM 784 O O . ALA A 1 95 ? -2.087 12.570 15.123 1.00 95.94 95 ALA A O 1
ATOM 785 N N . ILE A 1 96 ? -1.277 12.497 13.027 1.00 94.62 96 ILE A N 1
ATOM 786 C CA . ILE A 1 96 ? -2.157 13.547 12.485 1.00 94.62 96 ILE A CA 1
ATOM 787 C C . ILE A 1 96 ? -3.630 13.150 12.642 1.00 94.62 96 ILE A C 1
ATOM 789 O O . ILE A 1 96 ? -4.429 13.939 13.144 1.00 94.62 96 ILE A O 1
ATOM 793 N N . PHE A 1 97 ? -3.988 11.920 12.263 1.00 95.31 97 PHE A N 1
ATOM 794 C CA . PHE A 1 97 ? -5.341 11.397 12.452 1.00 95.31 97 PHE A CA 1
ATOM 795 C C . PHE A 1 97 ? -5.741 11.400 13.930 1.00 95.31 97 PHE A C 1
ATOM 797 O O . PHE A 1 97 ? -6.833 11.848 14.259 1.00 95.31 97 PHE A O 1
ATOM 804 N N . SER A 1 98 ? -4.855 10.943 14.818 1.00 96.12 98 SER A N 1
ATOM 805 C CA . SER A 1 98 ? -5.117 10.854 16.256 1.00 96.12 98 SER A CA 1
ATOM 806 C C . SER A 1 98 ? -5.373 12.227 16.859 1.00 96.12 98 SER A C 1
ATOM 808 O O . SER A 1 98 ? -6.313 12.368 17.629 1.00 96.12 98 SER A O 1
ATOM 810 N N . LEU A 1 99 ? -4.599 13.247 16.476 1.00 96.31 99 LEU A N 1
ATOM 811 C CA . LEU A 1 99 ? -4.829 14.625 16.916 1.00 96.31 99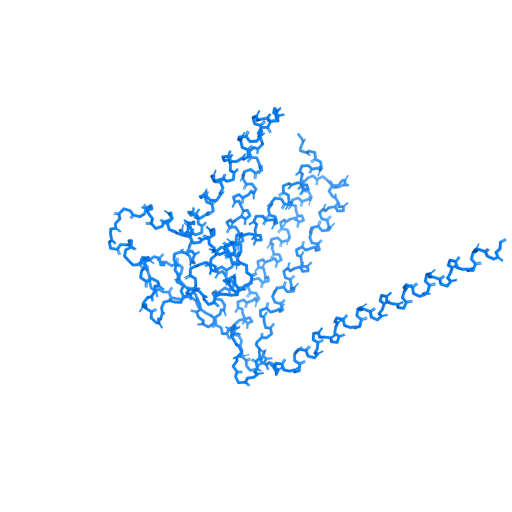 LEU A CA 1
ATOM 812 C C . LEU A 1 99 ? -6.232 15.099 16.523 1.00 96.31 99 LEU A C 1
ATOM 814 O O . LEU A 1 99 ? -6.990 15.539 17.382 1.00 96.31 99 LEU A O 1
ATOM 818 N N . ILE A 1 100 ? -6.608 14.932 15.252 1.00 95.62 100 ILE A N 1
ATOM 819 C CA . ILE A 1 100 ? -7.938 15.315 14.755 1.00 95.62 100 ILE A CA 1
ATOM 820 C C . ILE A 1 100 ? -9.037 14.531 15.486 1.00 95.62 100 ILE A C 1
ATOM 822 O O . ILE A 1 100 ? -10.018 15.116 15.945 1.00 95.62 100 ILE A O 1
ATOM 826 N N . TYR A 1 101 ? -8.865 13.215 15.613 1.00 95.00 101 TYR A N 1
ATOM 827 C CA . TYR A 1 101 ? -9.831 12.318 16.236 1.00 95.00 101 TYR A CA 1
ATOM 828 C C . TYR A 1 101 ? -10.046 12.644 17.716 1.00 95.00 101 TYR A C 1
ATOM 830 O O . TYR A 1 101 ? -11.189 12.745 18.159 1.00 95.00 101 TYR A O 1
ATOM 838 N N . ILE A 1 102 ? -8.969 12.865 18.471 1.00 95.31 102 ILE A N 1
ATOM 839 C CA . ILE A 1 102 ? -9.023 13.224 19.892 1.00 95.31 102 ILE A CA 1
ATOM 840 C C . ILE A 1 102 ? -9.690 14.589 20.065 1.00 95.31 102 ILE A C 1
ATOM 842 O O . ILE A 1 102 ? -10.614 14.706 20.867 1.00 95.31 102 ILE A O 1
ATOM 846 N N . THR A 1 103 ? -9.293 15.606 19.291 1.00 96.06 103 THR A N 1
ATOM 847 C CA . THR A 1 103 ? -9.913 16.939 19.359 1.00 96.06 103 THR A CA 1
ATOM 848 C C . THR A 1 103 ? -11.413 16.877 19.072 1.00 96.06 103 THR A C 1
ATOM 850 O O . THR A 1 103 ? -12.204 17.469 19.804 1.00 96.06 103 THR A O 1
ATOM 853 N N . PHE A 1 104 ? -11.819 16.126 18.048 1.00 95.88 104 PHE A N 1
ATOM 854 C CA . PHE A 1 104 ? -13.229 15.959 17.702 1.00 95.88 104 PHE A CA 1
ATOM 855 C C . PHE A 1 104 ? -14.007 15.175 18.768 1.00 95.88 104 PHE A C 1
ATOM 857 O O . PHE A 1 104 ? -15.129 15.546 19.106 1.00 95.88 104 PHE A O 1
ATOM 864 N N . SER A 1 105 ? -13.399 14.132 19.339 1.00 94.31 105 SER A N 1
ATOM 865 C CA . SER A 1 105 ? -14.004 13.331 20.411 1.00 94.31 105 SER A CA 1
ATOM 866 C C . SER A 1 105 ? -14.236 14.168 21.669 1.00 94.31 105 SER A C 1
ATOM 868 O O . SER A 1 105 ? -15.319 14.111 22.243 1.00 94.31 105 SER A O 1
ATOM 870 N N . ILE A 1 106 ? -13.268 15.015 22.044 1.00 94.44 106 ILE A N 1
ATOM 871 C CA . ILE A 1 106 ? -13.410 15.971 23.152 1.00 94.44 106 ILE A CA 1
ATOM 872 C C . ILE A 1 106 ? -14.540 16.964 22.862 1.00 94.44 106 ILE A C 1
ATOM 874 O O . ILE A 1 106 ? -15.391 17.181 23.719 1.00 94.44 106 ILE A O 1
ATOM 878 N N . TYR A 1 107 ? -14.577 17.536 21.654 1.00 95.81 107 TYR A N 1
ATOM 879 C CA . TYR A 1 107 ? -15.605 18.504 21.263 1.00 95.81 107 TYR A CA 1
ATOM 880 C C . TYR A 1 107 ? -17.025 17.919 21.313 1.00 95.81 107 TYR A C 1
ATOM 882 O O . TYR A 1 107 ? -17.955 18.604 21.732 1.00 95.81 107 TYR A O 1
ATOM 890 N N . LEU A 1 108 ? -17.195 16.655 20.915 1.00 95.69 108 LEU A N 1
ATOM 891 C CA . LEU A 1 108 ? -18.490 15.971 20.928 1.00 95.69 108 LEU A CA 1
ATOM 892 C C . LEU A 1 108 ? -18.806 15.228 22.236 1.00 95.69 108 LEU A C 1
ATOM 894 O O . LEU A 1 108 ? -19.899 14.678 22.359 1.00 95.69 108 LEU A O 1
ATOM 898 N N . GLY A 1 109 ? -17.877 15.175 23.194 1.00 93.62 109 GLY A N 1
ATOM 899 C CA . GLY A 1 109 ? -18.042 14.408 24.433 1.00 93.62 109 GLY A CA 1
ATOM 900 C C . GLY A 1 109 ? -18.112 12.888 24.223 1.00 93.62 109 GLY A C 1
ATOM 901 O O . GLY A 1 109 ? -18.787 12.196 24.982 1.00 93.62 109 GLY A O 1
ATOM 902 N N . ILE A 1 110 ? -17.452 12.364 23.186 1.00 92.62 110 ILE A N 1
ATOM 903 C CA . ILE A 1 110 ? -17.428 10.930 22.854 1.00 92.62 110 ILE A CA 1
ATOM 904 C C . ILE A 1 110 ? -16.151 10.292 23.419 1.00 92.62 110 ILE A C 1
ATOM 906 O O . ILE A 1 110 ? -15.096 10.925 23.484 1.00 92.62 110 ILE A O 1
ATOM 910 N N . SER A 1 111 ? -16.233 9.025 23.831 1.00 91.25 111 SER A N 1
ATOM 911 C CA . SER A 1 111 ? -15.081 8.263 24.313 1.00 91.25 111 SER A CA 1
ATOM 912 C C . SER A 1 111 ? -14.056 7.999 23.206 1.00 91.25 111 SER A C 1
ATOM 914 O O . SER A 1 111 ? -14.391 7.676 22.067 1.00 91.25 111 SER A O 1
ATOM 916 N N . ILE A 1 112 ? -12.775 8.098 23.563 1.00 91.56 112 ILE A N 1
ATOM 917 C CA . ILE A 1 112 ? -11.670 7.779 22.657 1.00 91.56 112 ILE A CA 1
ATOM 918 C C . ILE A 1 112 ? -11.492 6.262 22.627 1.00 91.56 112 ILE A C 1
ATOM 920 O O . ILE A 1 112 ? -11.284 5.628 23.660 1.00 91.56 112 ILE A O 1
ATOM 924 N N . ASP A 1 113 ? -11.518 5.698 21.425 1.00 91.00 113 ASP A N 1
ATOM 925 C CA . ASP A 1 113 ? -11.275 4.281 21.184 1.00 91.00 113 ASP A CA 1
ATOM 926 C C . ASP A 1 113 ? -9.919 4.087 20.494 1.00 91.00 113 ASP A C 1
ATOM 928 O O . ASP A 1 113 ? -9.722 4.415 19.320 1.00 91.00 113 ASP A O 1
ATOM 932 N N . PHE A 1 114 ? -8.966 3.542 21.247 1.00 90.44 114 PHE A N 1
ATOM 933 C CA . PHE A 1 114 ? -7.606 3.289 20.778 1.00 90.44 114 PHE A CA 1
ATOM 934 C C . PHE A 1 114 ? -7.530 2.214 19.687 1.00 90.44 114 PHE A C 1
ATOM 936 O O . PHE A 1 114 ? -6.592 2.237 18.886 1.00 90.44 114 PHE A O 1
ATOM 943 N N . LEU A 1 115 ? -8.510 1.305 19.594 1.00 90.44 115 LEU A N 1
ATOM 944 C CA . LEU A 1 115 ? -8.547 0.305 18.523 1.00 90.44 115 LEU A CA 1
ATOM 945 C C . LEU A 1 115 ? -8.751 0.955 17.155 1.00 90.44 115 LEU A C 1
ATOM 947 O O . LEU A 1 115 ? -8.231 0.443 16.163 1.00 90.44 115 LEU A O 1
ATOM 951 N N . ILE A 1 116 ? -9.428 2.105 17.089 1.00 91.31 116 ILE A N 1
ATOM 952 C CA . ILE A 1 116 ? -9.572 2.883 15.852 1.00 91.31 116 ILE A CA 1
ATOM 953 C C . ILE A 1 116 ? -8.208 3.394 15.403 1.00 91.31 116 ILE A C 1
ATOM 955 O O . ILE A 1 116 ? -7.815 3.185 14.256 1.00 91.31 116 ILE A O 1
ATOM 959 N N . VAL A 1 117 ? -7.454 4.011 16.314 1.00 94.50 117 VAL A N 1
ATOM 960 C CA . VAL A 1 117 ? -6.113 4.539 16.027 1.00 94.50 117 VAL A CA 1
ATOM 961 C C . VAL A 1 117 ? -5.180 3.420 15.558 1.00 94.50 117 VAL A C 1
ATOM 963 O O . VAL A 1 117 ? -4.505 3.562 14.536 1.00 94.50 117 VAL A O 1
ATOM 966 N N . LEU A 1 118 ? -5.198 2.276 16.247 1.00 94.00 118 LEU A N 1
ATOM 967 C CA . LEU A 1 118 ? -4.417 1.102 15.861 1.00 94.00 118 LEU A CA 1
ATOM 968 C C . LEU A 1 118 ? -4.841 0.554 14.487 1.00 94.00 118 LEU A C 1
ATOM 970 O O . LEU A 1 118 ? -3.987 0.234 13.663 1.00 94.00 118 LEU A O 1
ATOM 974 N N . SER A 1 119 ? -6.145 0.492 14.212 1.00 92.00 119 SER A N 1
ATOM 975 C CA . SER A 1 119 ? -6.696 0.050 12.922 1.00 92.00 119 SER A CA 1
ATOM 976 C C . SER A 1 119 ? -6.259 0.956 11.768 1.00 92.00 119 SER A C 1
ATOM 978 O O . SER A 1 119 ? -5.919 0.474 10.684 1.00 92.00 119 SER A O 1
ATOM 980 N N . ILE A 1 120 ? -6.219 2.273 11.997 1.00 95.62 120 ILE A N 1
ATOM 981 C CA . ILE A 1 120 ? -5.698 3.241 11.026 1.00 95.62 120 ILE A CA 1
ATOM 982 C C . ILE A 1 120 ? -4.215 2.989 10.758 1.00 95.62 120 ILE A C 1
ATOM 984 O O . ILE A 1 120 ? -3.842 2.868 9.591 1.00 95.62 120 ILE A O 1
ATOM 988 N N . PHE A 1 121 ? -3.394 2.840 11.803 1.00 96.44 121 PHE A N 1
ATOM 989 C CA . PHE A 1 121 ? -1.966 2.556 11.648 1.00 96.44 121 PHE A CA 1
ATOM 990 C C . PHE A 1 121 ? -1.715 1.265 10.866 1.00 96.44 121 PHE A C 1
ATOM 992 O O . PHE A 1 121 ? -0.967 1.273 9.889 1.00 96.44 121 PHE A O 1
ATOM 999 N N . ILE A 1 122 ? -2.366 0.166 11.265 1.00 94.94 122 ILE A N 1
ATOM 1000 C CA . ILE A 1 122 ? -2.192 -1.147 10.633 1.00 94.94 122 ILE A CA 1
ATOM 1001 C C . ILE A 1 122 ? -2.590 -1.091 9.162 1.00 94.94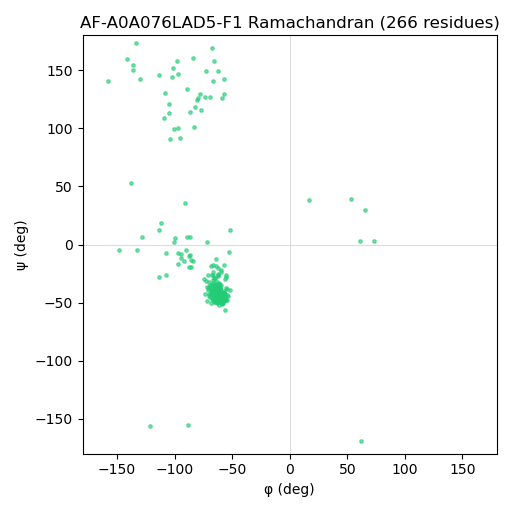 122 ILE A C 1
ATOM 1003 O O . ILE A 1 122 ? -1.844 -1.585 8.318 1.00 94.94 122 ILE A O 1
ATOM 1007 N N . GLY A 1 123 ? -3.734 -0.484 8.834 1.00 93.50 123 GLY A N 1
ATOM 1008 C CA . GLY A 1 123 ? -4.144 -0.387 7.439 1.00 93.50 123 GLY A CA 1
ATOM 1009 C C . GLY A 1 123 ? -3.201 0.503 6.627 1.00 93.50 123 GLY A C 1
ATOM 1010 O O . GLY A 1 123 ? -2.728 0.046 5.590 1.00 93.50 123 GLY A O 1
ATOM 1011 N N . LEU A 1 124 ? -2.814 1.694 7.111 1.00 96.44 124 LEU A N 1
ATOM 1012 C CA . LEU A 1 124 ? -1.818 2.550 6.438 1.00 96.44 124 LEU A CA 1
ATOM 1013 C C . LEU A 1 124 ? -0.506 1.804 6.166 1.00 96.44 124 LEU A C 1
ATOM 1015 O O . LEU A 1 124 ? 0.014 1.847 5.048 1.00 96.44 124 LEU A O 1
ATOM 1019 N N . PHE A 1 125 ? 0.009 1.109 7.180 1.00 96.38 125 PHE A N 1
ATOM 1020 C CA . PHE A 1 125 ? 1.251 0.351 7.096 1.00 96.38 125 PHE A CA 1
ATOM 1021 C C . PHE A 1 125 ? 1.133 -0.789 6.085 1.00 96.38 125 PHE A C 1
ATOM 1023 O O . PHE A 1 125 ? 1.954 -0.908 5.176 1.00 96.38 125 PHE A O 1
ATOM 1030 N N . PHE A 1 126 ? 0.080 -1.600 6.193 1.00 93.50 126 PHE A N 1
ATOM 1031 C CA . PHE A 1 126 ? -0.123 -2.747 5.315 1.00 93.50 126 PHE A CA 1
ATOM 1032 C C . PHE A 1 126 ? -0.368 -2.328 3.863 1.00 93.50 126 PHE A C 1
ATOM 1034 O O . PHE A 1 126 ? 0.214 -2.913 2.952 1.00 93.50 126 PHE A O 1
ATOM 1041 N N . GLY A 1 127 ? -1.170 -1.285 3.636 1.00 93.06 127 GLY A N 1
ATOM 1042 C CA . GLY A 1 127 ? -1.418 -0.738 2.303 1.00 93.06 127 GLY A CA 1
ATOM 1043 C C . GLY A 1 127 ? -0.128 -0.303 1.610 1.00 93.06 127 GLY A C 1
ATOM 1044 O O . GLY A 1 127 ? 0.105 -0.656 0.455 1.00 93.06 127 GLY A O 1
ATOM 1045 N N . GLN A 1 128 ? 0.749 0.390 2.337 1.00 94.88 128 GLN A N 1
ATOM 1046 C CA . GLN A 1 128 ? 2.064 0.770 1.829 1.00 94.88 128 GLN A CA 1
ATOM 1047 C C . GLN A 1 128 ? 2.957 -0.442 1.548 1.00 94.88 128 GLN A C 1
ATOM 1049 O O . GLN A 1 128 ? 3.519 -0.540 0.462 1.00 94.88 128 GLN A O 1
ATOM 1054 N N . ILE A 1 129 ? 3.065 -1.398 2.478 1.00 94.25 129 ILE A N 1
ATOM 1055 C CA . ILE A 1 129 ? 3.865 -2.614 2.258 1.00 94.25 129 ILE A CA 1
ATOM 1056 C C . ILE A 1 129 ? 3.393 -3.371 1.011 1.00 94.25 129 ILE A C 1
ATOM 1058 O O . ILE A 1 129 ? 4.224 -3.781 0.202 1.00 94.25 129 ILE A O 1
ATOM 1062 N N . MET A 1 130 ? 2.081 -3.516 0.813 1.00 91.25 130 MET A N 1
ATOM 1063 C CA . MET A 1 130 ? 1.536 -4.185 -0.372 1.00 91.25 130 MET A CA 1
ATOM 1064 C C . MET A 1 130 ? 1.885 -3.444 -1.668 1.00 91.25 130 MET A C 1
ATOM 1066 O O . MET A 1 130 ? 2.232 -4.099 -2.649 1.00 91.25 130 MET A O 1
ATOM 1070 N N . HIS A 1 131 ? 1.884 -2.107 -1.659 1.00 91.19 131 HIS A N 1
ATOM 1071 C CA . HIS A 1 131 ? 2.357 -1.299 -2.789 1.00 91.19 131 HIS A CA 1
ATOM 1072 C C . HIS A 1 131 ? 3.839 -1.577 -3.106 1.00 91.19 131 HIS A C 1
ATOM 1074 O O . HIS A 1 131 ? 4.187 -1.892 -4.241 1.00 91.19 131 HIS A O 1
ATOM 1080 N N . LEU A 1 132 ? 4.718 -1.558 -2.096 1.00 92.31 132 LEU A N 1
ATOM 1081 C CA . LEU A 1 132 ? 6.152 -1.845 -2.270 1.00 92.31 132 LEU A CA 1
ATOM 1082 C C . LEU A 1 132 ? 6.399 -3.264 -2.810 1.00 92.31 132 LEU A C 1
ATOM 1084 O O . LEU A 1 132 ? 7.292 -3.491 -3.635 1.00 92.31 132 LEU A O 1
ATOM 1088 N N . ILE A 1 133 ? 5.612 -4.238 -2.352 1.00 91.94 133 ILE A N 1
ATOM 1089 C CA . ILE A 1 133 ? 5.683 -5.609 -2.858 1.00 91.94 133 ILE A CA 1
ATOM 1090 C C . ILE A 1 133 ? 5.243 -5.666 -4.327 1.00 91.94 133 ILE A C 1
ATOM 1092 O O . ILE A 1 133 ? 5.940 -6.279 -5.136 1.00 91.94 133 ILE A O 1
ATOM 1096 N N . GLU A 1 134 ? 4.141 -5.007 -4.696 1.00 89.44 134 GLU A N 1
ATOM 1097 C CA . GLU A 1 134 ? 3.695 -4.916 -6.093 1.00 89.44 134 GLU A CA 1
ATOM 1098 C C . GLU A 1 134 ? 4.792 -4.320 -6.983 1.00 89.44 134 GLU A C 1
ATOM 1100 O O . GLU A 1 134 ? 5.130 -4.869 -8.035 1.00 89.44 134 GLU A O 1
ATOM 1105 N N . ASP A 1 135 ? 5.431 -3.252 -6.521 1.00 88.56 135 ASP A N 1
ATOM 1106 C CA . ASP A 1 135 ? 6.509 -2.608 -7.252 1.00 88.56 135 ASP A CA 1
ATOM 1107 C C . ASP A 1 135 ? 7.764 -3.463 -7.387 1.00 88.56 135 ASP A C 1
ATOM 1109 O O . ASP A 1 135 ? 8.458 -3.373 -8.406 1.00 88.56 135 ASP A O 1
ATOM 1113 N N . SER A 1 136 ? 8.032 -4.332 -6.410 1.00 91.81 136 SER A N 1
ATOM 1114 C CA . SER A 1 136 ? 9.123 -5.311 -6.466 1.00 91.81 136 SER A CA 1
ATOM 1115 C C . SER A 1 136 ? 8.948 -6.307 -7.617 1.00 91.81 136 SER A C 1
ATOM 1117 O O . SER A 1 136 ? 9.923 -6.904 -8.062 1.00 91.81 136 SER A O 1
ATOM 1119 N N . PHE A 1 137 ? 7.731 -6.475 -8.144 1.00 92.19 137 PHE A N 1
ATOM 1120 C CA . PHE A 1 137 ? 7.452 -7.331 -9.301 1.00 92.19 137 PHE A CA 1
ATOM 1121 C C . PHE A 1 137 ? 7.626 -6.617 -10.651 1.00 92.19 137 PHE A C 1
ATOM 1123 O O . PHE A 1 137 ? 7.615 -7.258 -11.710 1.00 92.19 137 PHE A O 1
ATOM 1130 N N . THR A 1 138 ? 7.810 -5.296 -10.641 1.00 89.88 138 THR A N 1
ATOM 1131 C CA . THR A 1 138 ? 7.993 -4.484 -11.853 1.00 89.88 138 THR A CA 1
ATOM 1132 C C . THR A 1 138 ? 9.442 -4.487 -12.331 1.00 89.88 138 THR A C 1
ATOM 1134 O O . THR A 1 138 ? 10.355 -4.759 -11.557 1.00 89.88 138 THR A O 1
ATOM 1137 N N . VAL A 1 139 ? 9.671 -4.141 -13.603 1.00 87.88 139 VAL A N 1
ATOM 1138 C CA . VAL A 1 139 ? 11.032 -4.013 -14.167 1.00 87.88 139 VAL A CA 1
ATOM 1139 C C . VAL A 1 139 ? 11.853 -2.938 -13.448 1.00 87.88 139 VAL A C 1
ATOM 1141 O O . VAL A 1 139 ? 13.059 -3.114 -13.269 1.00 87.88 139 VAL A O 1
ATOM 1144 N N . SER A 1 140 ? 11.205 -1.848 -13.024 1.00 84.12 140 SER A N 1
ATOM 1145 C CA . SER A 1 140 ? 11.842 -0.773 -12.257 1.00 84.12 140 SER A CA 1
ATOM 1146 C C . SER A 1 140 ? 12.250 -1.227 -10.856 1.00 84.12 140 SER A C 1
ATOM 1148 O O . SER A 1 140 ? 13.291 -0.796 -10.366 1.00 84.12 140 SER A O 1
ATOM 1150 N N . GLY A 1 141 ? 11.455 -2.109 -10.240 1.00 88.06 141 GLY A N 1
ATOM 1151 C CA . GLY A 1 141 ? 11.691 -2.613 -8.892 1.00 88.06 141 GLY A CA 1
ATOM 1152 C C . GLY A 1 141 ? 11.672 -1.533 -7.819 1.00 88.06 141 GLY A C 1
ATOM 1153 O O . GLY A 1 141 ? 11.303 -0.380 -8.075 1.00 88.06 141 GLY A O 1
ATOM 1154 N N . ILE A 1 142 ? 12.110 -1.923 -6.620 1.00 88.50 142 ILE A N 1
ATOM 1155 C CA . ILE A 1 142 ? 12.331 -1.023 -5.483 1.00 88.50 142 ILE A CA 1
ATOM 1156 C C . ILE A 1 142 ? 13.656 -1.336 -4.783 1.00 88.50 142 ILE A C 1
ATOM 1158 O O . ILE A 1 142 ? 14.139 -2.470 -4.797 1.00 88.50 142 ILE A O 1
ATOM 1162 N N . ASN A 1 143 ? 14.228 -0.332 -4.124 1.00 89.69 143 ASN A N 1
ATOM 1163 C CA . ASN A 1 143 ? 15.373 -0.497 -3.235 1.00 89.69 143 ASN A CA 1
ATOM 1164 C C . ASN A 1 143 ? 14.904 -0.418 -1.780 1.00 89.69 143 ASN A C 1
ATOM 1166 O O . ASN A 1 143 ? 14.881 0.658 -1.187 1.00 89.69 143 ASN A O 1
ATOM 1170 N N . TRP A 1 144 ? 14.567 -1.572 -1.204 1.00 91.06 144 TRP A N 1
ATOM 1171 C CA . TRP A 1 144 ? 14.045 -1.688 0.162 1.00 91.06 144 TRP A CA 1
ATOM 1172 C C . TRP A 1 144 ? 14.955 -1.056 1.228 1.00 91.06 144 TRP A C 1
ATOM 1174 O O . TRP A 1 144 ? 14.470 -0.656 2.278 1.00 91.06 144 TRP A O 1
ATOM 1184 N N . LEU A 1 145 ? 16.267 -0.960 0.984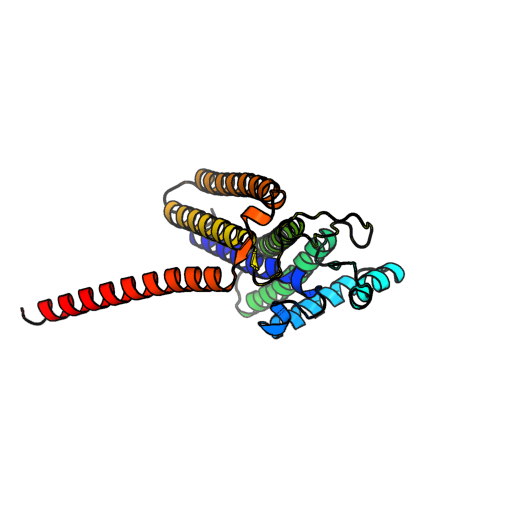 1.00 89.69 145 LEU A N 1
ATOM 1185 C CA . LEU A 1 145 ? 17.238 -0.455 1.960 1.00 89.69 145 LEU A CA 1
ATOM 1186 C C . LEU A 1 145 ? 17.634 1.006 1.731 1.00 89.69 145 LEU A C 1
ATOM 1188 O O . LEU A 1 145 ? 18.536 1.495 2.409 1.00 89.69 145 LEU A O 1
ATOM 1192 N N . PHE A 1 146 ? 17.021 1.719 0.784 1.00 86.19 146 PHE A N 1
ATOM 1193 C CA . PHE A 1 146 ? 17.311 3.139 0.588 1.00 86.19 146 PHE A CA 1
ATOM 1194 C C . PHE A 1 146 ? 17.050 3.939 1.890 1.00 86.19 146 PHE A C 1
ATOM 1196 O O . PHE A 1 146 ? 16.124 3.615 2.630 1.00 86.19 146 PHE A O 1
ATOM 1203 N N . PRO A 1 147 ? 17.857 4.962 2.235 1.00 81.44 147 PRO A N 1
ATOM 1204 C CA . PRO A 1 147 ? 19.080 5.435 1.574 1.00 81.44 147 PRO A CA 1
ATOM 1205 C C . PRO A 1 147 ? 20.372 4.716 2.017 1.00 81.44 147 PRO A C 1
ATOM 1207 O O . PRO A 1 147 ? 21.469 5.138 1.639 1.00 81.44 147 PRO A O 1
ATOM 1210 N N . PHE A 1 148 ? 20.267 3.666 2.833 1.00 86.69 148 PHE A N 1
ATOM 1211 C CA . PHE A 1 148 ? 21.398 2.956 3.448 1.00 86.69 148 PHE A CA 1
ATOM 1212 C C . PHE A 1 148 ? 21.982 1.837 2.577 1.00 86.69 148 PHE A C 1
ATOM 1214 O O . PHE A 1 148 ? 23.124 1.434 2.773 1.00 86.69 148 PHE A O 1
ATOM 1221 N N . GLY A 1 149 ? 21.222 1.358 1.596 1.00 84.06 149 GLY A N 1
ATOM 1222 C CA . GLY A 1 149 ? 21.638 0.361 0.616 1.00 84.06 149 GLY A CA 1
ATOM 1223 C C . GLY A 1 149 ? 21.262 0.759 -0.807 1.00 84.06 149 GLY A C 1
ATOM 1224 O O . GLY A 1 149 ? 20.581 1.758 -1.038 1.00 84.06 149 GLY A O 1
ATOM 1225 N N . ASN A 1 150 ? 21.726 -0.030 -1.774 1.00 83.44 150 ASN A N 1
ATOM 1226 C CA . ASN A 1 150 ? 21.513 0.174 -3.213 1.00 83.44 150 ASN A CA 1
ATOM 1227 C C . ASN A 1 150 ? 20.967 -1.074 -3.931 1.00 83.44 150 ASN A C 1
ATOM 1229 O O . ASN A 1 150 ? 20.877 -1.081 -5.159 1.00 83.44 150 ASN A O 1
ATOM 1233 N N . LYS A 1 151 ? 20.624 -2.137 -3.192 1.00 88.00 151 LYS A N 1
ATOM 1234 C CA . LYS A 1 151 ? 20.156 -3.394 -3.780 1.00 88.00 151 LYS A CA 1
ATOM 1235 C C . LYS A 1 151 ? 18.703 -3.255 -4.223 1.00 88.00 151 LYS A C 1
ATOM 1237 O O . LYS A 1 151 ? 17.807 -3.095 -3.399 1.00 88.00 151 LYS A O 1
ATOM 1242 N N . ILE A 1 152 ? 18.484 -3.364 -5.528 1.00 89.25 152 ILE A N 1
ATOM 1243 C CA . ILE A 1 152 ? 17.152 -3.329 -6.130 1.00 89.25 152 ILE A CA 1
ATOM 1244 C C . ILE A 1 152 ? 16.588 -4.751 -6.182 1.00 89.25 152 ILE A C 1
ATOM 1246 O O . ILE A 1 152 ? 17.275 -5.683 -6.600 1.00 89.25 152 ILE A O 1
ATOM 1250 N N . ILE A 1 153 ? 15.332 -4.900 -5.768 1.00 90.38 153 ILE A N 1
ATOM 1251 C CA . ILE A 1 153 ? 14.520 -6.096 -5.997 1.00 90.38 153 ILE A CA 1
ATOM 1252 C C . ILE A 1 153 ? 13.517 -5.749 -7.094 1.00 90.38 153 ILE A C 1
ATOM 1254 O O . ILE A 1 153 ? 12.755 -4.791 -6.953 1.00 90.38 153 ILE A O 1
ATOM 1258 N N . ASN A 1 154 ? 13.550 -6.495 -8.195 1.00 91.25 154 ASN A N 1
ATOM 1259 C CA . ASN A 1 154 ? 12.712 -6.264 -9.365 1.00 91.25 154 ASN A CA 1
ATOM 1260 C C . ASN A 1 154 ? 12.222 -7.577 -9.994 1.00 91.25 154 ASN A C 1
ATOM 1262 O O . ASN A 1 154 ? 12.804 -8.645 -9.797 1.00 91.25 154 ASN A O 1
ATOM 1266 N N . GLY A 1 155 ? 11.153 -7.470 -10.779 1.00 91.25 155 GLY A N 1
ATOM 1267 C CA . GLY A 1 155 ? 10.593 -8.552 -11.583 1.00 91.25 155 GLY A CA 1
ATOM 1268 C C . GLY A 1 155 ? 10.559 -8.180 -13.064 1.00 91.25 155 GLY A C 1
ATOM 1269 O O . GLY A 1 155 ? 11.319 -7.333 -13.537 1.00 91.25 155 GLY A O 1
ATOM 1270 N N . LYS A 1 156 ? 9.671 -8.818 -13.836 1.00 91.62 156 LYS A N 1
ATOM 1271 C CA . LYS A 1 156 ? 9.569 -8.605 -15.293 1.00 91.62 156 LYS A CA 1
ATOM 1272 C C . LYS A 1 156 ? 8.259 -7.945 -15.726 1.00 91.62 156 LYS A C 1
ATOM 1274 O O . LYS A 1 156 ? 7.963 -7.954 -16.925 1.00 91.62 156 LYS A O 1
ATOM 1279 N N . ILE A 1 157 ? 7.466 -7.402 -14.799 1.00 89.44 157 ILE A N 1
ATOM 1280 C CA . ILE A 1 157 ? 6.194 -6.733 -15.115 1.00 89.44 157 ILE A CA 1
ATOM 1281 C C . ILE A 1 157 ? 6.444 -5.331 -15.648 1.00 89.44 157 ILE A C 1
ATOM 1283 O O . ILE A 1 157 ? 7.165 -4.536 -15.041 1.00 89.44 157 ILE A O 1
ATOM 1287 N N . TYR A 1 158 ? 5.834 -5.019 -16.787 1.00 86.62 158 TYR A N 1
ATOM 1288 C CA . TYR A 1 158 ? 6.016 -3.734 -17.443 1.00 86.62 158 TYR A CA 1
ATOM 1289 C C . TYR A 1 158 ? 4.779 -2.849 -17.244 1.00 86.62 158 TYR A C 1
ATOM 1291 O O . TYR A 1 158 ? 3.694 -3.152 -17.731 1.00 86.62 158 TYR A O 1
ATOM 1299 N N . THR A 1 159 ? 4.936 -1.752 -16.503 1.00 76.06 159 THR A N 1
ATOM 1300 C CA . THR A 1 159 ? 3.824 -0.878 -16.081 1.00 76.06 159 THR A CA 1
ATOM 1301 C C . THR A 1 159 ? 3.448 0.181 -17.120 1.00 76.06 159 THR A C 1
ATOM 1303 O O . THR A 1 159 ? 2.328 0.692 -17.119 1.00 76.06 159 THR A O 1
ATOM 1306 N N . PHE A 1 160 ? 4.348 0.486 -18.057 1.00 70.88 160 PHE A N 1
ATOM 1307 C CA . PHE A 1 160 ? 4.105 1.427 -19.151 1.00 70.88 160 PHE A CA 1
ATOM 1308 C C . PHE A 1 160 ? 3.806 0.671 -20.448 1.00 70.88 160 PHE A C 1
ATOM 1310 O O . PHE A 1 160 ? 4.236 -0.453 -20.633 1.00 70.88 160 PHE A O 1
ATOM 1317 N N . GLY A 1 161 ? 3.035 1.235 -21.378 1.00 66.00 161 GLY A N 1
ATOM 1318 C CA . GLY A 1 161 ? 2.828 0.545 -22.660 1.00 66.00 161 GLY A CA 1
ATOM 1319 C C . GLY A 1 161 ? 4.086 0.626 -23.516 1.00 66.00 161 GLY A C 1
ATOM 1320 O O . GLY A 1 161 ? 4.557 1.735 -23.756 1.00 66.00 161 GLY A O 1
ATOM 1321 N N . LYS A 1 162 ? 4.590 -0.510 -24.002 1.00 65.38 162 LYS A N 1
ATOM 1322 C CA . LYS A 1 162 ? 5.687 -0.565 -24.977 1.00 65.38 162 LYS A CA 1
ATOM 1323 C C . LYS A 1 162 ? 5.139 -1.011 -26.327 1.00 65.38 162 LYS A C 1
ATOM 1325 O O . LYS A 1 162 ? 4.388 -1.981 -26.380 1.00 65.38 162 LYS A O 1
ATOM 1330 N N . ASP A 1 163 ? 5.471 -0.289 -27.394 1.00 77.19 163 ASP A N 1
ATOM 1331 C CA . ASP A 1 163 ? 5.146 -0.663 -28.781 1.00 77.19 163 ASP A CA 1
ATOM 1332 C C . ASP A 1 163 ? 3.651 -0.951 -29.019 1.00 77.19 163 ASP A C 1
ATOM 1334 O O . ASP A 1 163 ? 3.263 -1.900 -29.694 1.00 77.19 163 ASP A O 1
ATOM 1338 N N . GLY A 1 164 ? 2.774 -0.158 -28.390 1.00 81.62 164 GLY A N 1
ATOM 1339 C CA . GLY A 1 164 ? 1.323 -0.342 -28.491 1.00 81.62 164 GLY A CA 1
ATOM 1340 C C . GLY A 1 164 ? 0.767 -1.544 -27.718 1.00 81.62 164 GLY A C 1
ATOM 1341 O O . GLY A 1 164 ? -0.444 -1.751 -27.743 1.00 81.62 164 GLY A O 1
ATOM 1342 N N . LYS A 1 165 ? 1.597 -2.291 -26.982 1.00 86.31 165 LYS A N 1
ATOM 1343 C CA . LYS A 1 165 ? 1.189 -3.400 -26.112 1.00 86.31 165 LYS A CA 1
ATOM 1344 C C . LYS A 1 165 ? 1.083 -2.965 -24.649 1.00 86.31 165 LYS A C 1
ATOM 1346 O O . LYS A 1 165 ? 1.653 -1.953 -24.234 1.00 86.31 165 LYS A O 1
ATOM 1351 N N . VAL A 1 166 ? 0.310 -3.713 -23.872 1.00 88.81 166 VAL A N 1
ATOM 1352 C CA . VAL A 1 166 ? 0.134 -3.552 -22.424 1.00 88.81 166 VAL A CA 1
ATOM 1353 C C . VAL A 1 166 ? 0.327 -4.897 -21.741 1.00 88.81 166 VAL A C 1
ATOM 1355 O O . VAL A 1 166 ? -0.076 -5.927 -22.276 1.00 88.81 166 VAL A O 1
ATOM 1358 N N . ASP A 1 167 ? 0.956 -4.873 -20.573 1.00 90.12 167 ASP A N 1
ATOM 1359 C CA . ASP A 1 167 ? 1.062 -6.036 -19.699 1.00 90.12 167 ASP A CA 1
ATOM 1360 C C . ASP A 1 167 ? -0.239 -6.178 -18.905 1.00 90.12 167 ASP A C 1
ATOM 1362 O O . ASP A 1 167 ? -0.674 -5.227 -18.252 1.00 90.12 167 ASP A O 1
ATOM 1366 N N . ILE A 1 168 ? -0.887 -7.338 -18.985 1.00 89.75 168 ILE A N 1
ATOM 1367 C CA . ILE A 1 168 ? -2.175 -7.568 -18.314 1.00 89.75 168 ILE A CA 1
ATOM 1368 C C . ILE A 1 168 ? -2.024 -7.981 -16.845 1.00 89.75 168 ILE A C 1
ATOM 1370 O O . ILE A 1 168 ? -3.006 -7.944 -16.103 1.00 89.75 168 ILE A O 1
ATOM 1374 N N . ARG A 1 169 ? -0.816 -8.369 -16.407 1.00 90.75 169 ARG A N 1
ATOM 1375 C CA . ARG A 1 169 ? -0.568 -8.883 -15.048 1.00 90.75 169 ARG A CA 1
ATOM 1376 C C . ARG A 1 169 ? -0.995 -7.909 -13.942 1.00 90.75 169 ARG A C 1
ATOM 1378 O O . ARG A 1 169 ? -1.739 -8.356 -13.074 1.00 90.75 169 ARG A O 1
ATOM 1385 N N . PRO A 1 170 ? -0.657 -6.601 -13.980 1.00 87.75 170 PRO A N 1
ATOM 1386 C CA . PRO A 1 170 ? -1.115 -5.658 -12.955 1.00 87.75 170 PRO A CA 1
ATOM 1387 C C . PRO A 1 170 ? -2.640 -5.651 -12.780 1.00 87.75 170 PRO A C 1
ATOM 1389 O O . PRO A 1 170 ? -3.150 -5.696 -11.661 1.00 87.75 170 PRO A O 1
ATOM 1392 N N . GLU A 1 171 ? -3.389 -5.661 -13.889 1.00 84.44 171 GLU A N 1
ATOM 1393 C CA . GLU A 1 171 ? -4.854 -5.668 -13.842 1.00 84.44 171 GLU A CA 1
ATOM 1394 C C . GLU A 1 171 ? -5.412 -6.988 -13.292 1.00 84.44 171 GLU A C 1
ATOM 1396 O O . GLU A 1 171 ? -6.368 -6.967 -12.516 1.00 84.44 171 GLU A O 1
ATOM 1401 N N . LEU A 1 172 ? -4.808 -8.127 -13.653 1.00 86.06 172 LEU A N 1
ATOM 1402 C CA . LEU A 1 172 ? -5.175 -9.434 -13.098 1.00 86.06 172 LEU A CA 1
ATOM 1403 C C . LEU A 1 172 ? -4.967 -9.473 -11.583 1.00 86.06 172 LEU A C 1
ATOM 1405 O O . LEU A 1 172 ? -5.824 -9.980 -10.862 1.00 86.06 172 LEU A O 1
ATOM 1409 N N . TYR A 1 173 ? -3.862 -8.908 -11.100 1.00 86.25 173 TYR A N 1
ATOM 1410 C CA . TYR A 1 173 ? -3.524 -8.900 -9.679 1.00 86.25 173 TYR A CA 1
ATOM 1411 C C . TYR A 1 173 ? -4.474 -8.001 -8.894 1.00 86.25 173 TYR A C 1
ATOM 1413 O O . TYR A 1 173 ? -5.022 -8.422 -7.877 1.00 86.25 173 TYR A O 1
ATOM 1421 N N . THR A 1 174 ? -4.752 -6.800 -9.417 1.00 84.44 174 THR A N 1
ATOM 1422 C CA . THR A 1 174 ? -5.759 -5.902 -8.837 1.00 84.44 174 THR A CA 1
ATOM 1423 C C . THR A 1 174 ? -7.118 -6.596 -8.766 1.00 84.44 174 THR A C 1
ATOM 1425 O O . THR A 1 174 ? -7.779 -6.553 -7.729 1.00 84.44 174 THR A O 1
ATOM 1428 N N . TRP A 1 175 ? -7.543 -7.255 -9.850 1.00 85.69 175 TRP A N 1
ATOM 1429 C CA . TRP A 1 175 ? -8.825 -7.957 -9.886 1.00 85.69 175 TRP A CA 1
ATOM 1430 C C . TRP A 1 175 ? -8.879 -9.089 -8.862 1.00 85.69 175 TRP A C 1
ATOM 1432 O O . TRP A 1 175 ? -9.850 -9.170 -8.112 1.00 85.69 175 TRP A O 1
ATOM 1442 N N . PHE A 1 176 ? -7.829 -9.908 -8.792 1.00 86.94 176 PHE A N 1
ATOM 1443 C CA . PHE A 1 176 ? -7.725 -11.003 -7.839 1.00 86.94 176 PHE A CA 1
ATOM 1444 C C . PHE A 1 176 ? -7.881 -10.507 -6.397 1.00 86.94 176 PHE A C 1
ATOM 1446 O O . PHE A 1 176 ? -8.815 -10.935 -5.724 1.00 86.94 176 PHE A O 1
ATOM 1453 N N . TYR A 1 177 ? -7.050 -9.554 -5.958 1.00 84.06 177 TYR A N 1
ATOM 1454 C CA . TYR A 1 177 ? -7.104 -9.025 -4.589 1.00 84.06 177 TYR A CA 1
ATOM 1455 C C . TYR A 1 177 ? -8.417 -8.313 -4.271 1.00 84.06 177 TYR A C 1
ATOM 1457 O O . TYR A 1 177 ? -8.925 -8.404 -3.156 1.00 84.06 177 TYR A O 1
ATOM 1465 N N . THR A 1 178 ? -8.999 -7.626 -5.256 1.00 84.00 178 THR A N 1
ATOM 1466 C CA . THR A 1 178 ? -10.301 -6.975 -5.085 1.00 84.00 178 THR A CA 1
ATOM 1467 C C . THR A 1 178 ? -11.394 -8.019 -4.854 1.00 84.00 178 THR A C 1
ATOM 1469 O O . THR A 1 178 ? -12.184 -7.893 -3.921 1.00 84.00 178 THR A O 1
ATOM 1472 N N . VAL A 1 179 ? -11.444 -9.069 -5.679 1.00 86.75 179 VAL A N 1
ATOM 1473 C CA . VAL A 1 179 ? -12.457 -10.126 -5.567 1.00 86.75 179 VAL A CA 1
ATOM 1474 C C . VAL A 1 179 ? -12.282 -10.926 -4.282 1.00 86.75 179 VAL A C 1
ATOM 1476 O O . VAL A 1 179 ? -13.267 -11.129 -3.575 1.00 86.75 179 VAL A O 1
ATOM 1479 N N . THR A 1 180 ? -11.062 -11.354 -3.950 1.00 85.19 180 THR A N 1
ATOM 1480 C CA . THR A 1 180 ? -10.808 -12.102 -2.711 1.00 85.19 180 THR A CA 1
ATOM 1481 C C . THR A 1 180 ? -11.077 -11.247 -1.480 1.00 85.19 180 THR A C 1
ATOM 1483 O O . THR A 1 180 ? -11.746 -11.720 -0.564 1.00 85.19 180 THR A O 1
ATOM 1486 N N . GLY A 1 181 ? -10.660 -9.978 -1.479 1.00 83.12 181 GLY A N 1
ATOM 1487 C CA . GLY A 1 181 ? -10.937 -9.032 -0.400 1.00 83.12 181 GLY A CA 1
ATOM 1488 C C . GLY A 1 181 ? -12.435 -8.838 -0.159 1.00 83.12 181 GLY A C 1
ATOM 1489 O O . GLY A 1 181 ? -12.900 -9.001 0.968 1.00 83.12 181 GLY A O 1
ATOM 1490 N N . PHE A 1 182 ? -13.219 -8.572 -1.211 1.00 85.12 182 PHE A N 1
ATOM 1491 C CA . PHE A 1 182 ? -14.676 -8.443 -1.083 1.00 85.12 182 PHE A CA 1
ATOM 1492 C C . PHE A 1 182 ? -15.365 -9.756 -0.705 1.00 85.12 182 PHE A C 1
ATOM 1494 O O . PHE A 1 182 ? -16.345 -9.723 0.036 1.00 85.12 182 PHE A O 1
ATOM 1501 N N . ALA A 1 183 ? -14.878 -10.900 -1.189 1.00 88.50 183 ALA A N 1
ATOM 1502 C CA . ALA A 1 183 ? -15.423 -12.201 -0.816 1.00 88.50 183 ALA A CA 1
ATOM 1503 C C . ALA A 1 183 ? -15.203 -12.485 0.675 1.00 88.50 183 ALA A C 1
ATOM 1505 O O . ALA A 1 183 ? -16.159 -12.814 1.372 1.00 88.50 183 ALA A O 1
ATOM 1506 N N . ILE A 1 184 ? -13.979 -12.291 1.178 1.00 86.00 184 ILE A N 1
ATOM 1507 C CA . ILE A 1 184 ? -13.652 -12.461 2.601 1.00 86.00 184 ILE A CA 1
ATOM 1508 C C . ILE A 1 184 ? -14.472 -11.487 3.447 1.00 86.00 184 ILE A C 1
ATOM 1510 O O . ILE A 1 184 ? -15.103 -11.915 4.409 1.00 86.00 184 ILE A O 1
ATOM 1514 N N . LEU A 1 185 ? -14.532 -10.206 3.065 1.00 83.75 185 LEU A N 1
ATOM 1515 C CA . LEU A 1 185 ? -15.341 -9.210 3.768 1.00 83.75 185 LEU A CA 1
ATOM 1516 C C . LEU A 1 185 ? -16.819 -9.616 3.808 1.00 83.75 185 LEU A C 1
ATOM 1518 O O . LEU A 1 185 ? -17.435 -9.567 4.866 1.00 83.75 185 LEU A O 1
ATOM 1522 N N . GLY A 1 186 ? -17.379 -10.058 2.680 1.00 86.19 186 GLY A N 1
ATOM 1523 C CA . GLY A 1 186 ? -18.765 -10.514 2.598 1.00 86.19 186 GLY A CA 1
ATOM 1524 C C . GLY A 1 186 ? -19.042 -11.733 3.480 1.00 86.19 186 GLY A C 1
ATOM 1525 O O . GLY A 1 186 ? -20.063 -11.765 4.161 1.00 86.19 186 GLY A O 1
ATOM 1526 N N . ILE A 1 187 ? -18.123 -12.702 3.516 1.00 86.75 187 ILE A N 1
ATOM 1527 C CA . ILE A 1 187 ? -18.209 -13.881 4.391 1.00 86.75 187 ILE A CA 1
ATOM 1528 C C . ILE A 1 187 ? -18.159 -13.451 5.858 1.00 86.75 187 ILE A C 1
ATOM 1530 O O . ILE A 1 187 ? -19.028 -13.844 6.633 1.00 86.75 187 ILE A O 1
ATOM 1534 N N . VAL A 1 188 ? -17.186 -12.618 6.238 1.00 83.56 188 VAL A N 1
ATOM 1535 C CA . VAL A 1 188 ? -17.057 -12.116 7.613 1.00 83.56 188 VAL A CA 1
ATOM 1536 C C . VAL A 1 188 ? -18.321 -11.365 8.019 1.00 83.56 188 VAL A C 1
ATOM 1538 O O . VAL A 1 188 ? -18.879 -11.672 9.061 1.00 83.56 188 VAL A O 1
ATOM 1541 N N . MET A 1 189 ? -18.834 -10.464 7.178 1.00 82.94 189 MET A N 1
ATOM 1542 C CA . MET A 1 189 ? -20.067 -9.721 7.458 1.00 82.94 189 MET A CA 1
ATOM 1543 C C . MET A 1 189 ? -21.307 -10.614 7.563 1.00 82.94 189 MET A C 1
ATOM 1545 O O . MET A 1 189 ? -22.204 -10.325 8.348 1.00 82.94 189 MET A O 1
ATOM 1549 N N . PHE A 1 190 ? -21.393 -11.674 6.758 1.00 86.88 190 PHE A N 1
ATOM 1550 C CA . PHE A 1 190 ? -22.544 -12.573 6.776 1.00 86.88 190 PHE A CA 1
ATOM 1551 C C . PHE A 1 190 ? -22.544 -13.467 8.019 1.00 86.88 190 PHE A C 1
ATOM 1553 O O . PHE A 1 190 ? -23.583 -13.656 8.648 1.00 86.88 190 PHE A O 1
ATOM 1560 N N . PHE A 1 191 ? -21.377 -13.995 8.389 1.00 85.31 191 PHE A N 1
ATOM 1561 C CA . PHE A 1 191 ? -21.249 -14.951 9.485 1.00 85.31 191 PHE A CA 1
ATOM 1562 C C . PHE A 1 191 ? -20.900 -14.320 10.836 1.00 85.31 191 PHE A C 1
ATOM 1564 O O . PHE A 1 191 ? -20.956 -15.022 11.848 1.00 85.31 191 PHE A O 1
ATOM 1571 N N . SER A 1 192 ? -20.584 -13.020 10.894 1.00 78.75 192 SER A N 1
ATOM 1572 C CA . SER A 1 192 ? -20.166 -12.351 12.135 1.00 78.75 192 SER A CA 1
ATOM 1573 C C . SER A 1 192 ? -21.204 -12.410 13.249 1.00 78.75 192 SER A C 1
ATOM 1575 O O . SER A 1 192 ? -20.840 -12.287 14.413 1.00 78.75 192 SER A O 1
ATOM 1577 N N . ASN A 1 193 ? -22.481 -12.579 12.897 1.00 77.50 193 ASN A N 1
ATOM 1578 C CA . ASN A 1 193 ? -23.595 -12.633 13.848 1.00 77.50 193 ASN A CA 1
ATOM 1579 C C . ASN A 1 193 ? -23.968 -14.066 14.250 1.00 77.50 193 ASN A C 1
ATOM 1581 O O . ASN A 1 193 ? -24.768 -14.260 15.158 1.00 77.50 193 ASN A O 1
ATOM 1585 N N . THR A 1 194 ? -23.441 -15.068 13.547 1.00 85.50 194 THR A N 1
ATOM 1586 C CA . THR A 1 194 ? -23.818 -16.477 13.733 1.00 85.50 194 THR A CA 1
ATOM 1587 C C . THR A 1 194 ? -22.682 -17.320 14.289 1.00 85.50 194 THR A C 1
ATOM 1589 O O . THR A 1 194 ? -22.934 -18.336 14.928 1.00 85.50 194 THR A O 1
ATOM 1592 N N . LEU A 1 195 ? -21.434 -16.937 14.011 1.00 84.88 195 LEU A N 1
ATOM 1593 C CA . LEU A 1 195 ? -20.257 -17.681 14.431 1.00 84.88 195 LEU A CA 1
ATOM 1594 C C . LEU A 1 195 ? -19.595 -17.017 15.643 1.00 84.88 195 LEU A C 1
ATOM 1596 O O . LEU A 1 195 ? -19.547 -15.788 15.713 1.00 84.88 195 LEU A O 1
ATOM 1600 N N . PRO A 1 196 ? -19.037 -17.810 16.573 1.00 86.00 196 PRO A N 1
ATOM 1601 C CA . PRO A 1 196 ? -18.222 -17.265 17.644 1.00 86.00 196 PRO A CA 1
ATOM 1602 C C . PRO A 1 196 ? -16.924 -16.647 17.095 1.00 86.00 196 PRO A C 1
ATOM 1604 O O . PRO A 1 196 ? -16.478 -16.938 15.978 1.00 86.00 196 PRO A O 1
ATOM 1607 N N . SER A 1 197 ? -16.337 -15.737 17.875 1.00 79.88 197 SER A N 1
ATOM 1608 C CA . SER A 1 197 ? -15.228 -14.880 17.438 1.00 79.88 197 SER A CA 1
ATOM 1609 C C . SER A 1 197 ? -13.988 -15.666 17.004 1.00 79.88 197 SER A C 1
ATOM 1611 O O . SER A 1 197 ? -13.342 -15.283 16.032 1.00 79.88 197 SER A O 1
ATOM 1613 N N . ASP A 1 198 ? -13.689 -16.795 17.647 1.00 81.38 198 ASP A N 1
ATOM 1614 C CA . ASP A 1 198 ? -12.596 -17.703 17.281 1.00 81.38 198 ASP A CA 1
ATOM 1615 C C . ASP A 1 198 ? -12.719 -18.206 15.833 1.00 81.38 198 ASP A C 1
ATOM 1617 O O . ASP A 1 198 ? -11.739 -18.221 15.084 1.00 81.38 198 ASP A O 1
ATOM 1621 N N . LYS A 1 199 ? -13.935 -18.548 15.393 1.00 86.69 199 LYS A N 1
ATOM 1622 C CA . LYS A 1 199 ? -14.197 -18.995 14.019 1.00 86.69 199 LYS A CA 1
ATOM 1623 C C . LYS A 1 199 ? -14.059 -17.856 13.018 1.00 86.69 199 LYS A C 1
ATOM 1625 O O . LYS A 1 199 ? -13.522 -18.072 11.933 1.00 86.69 199 LYS A O 1
ATOM 1630 N N . ILE A 1 200 ? -14.488 -16.647 13.385 1.00 80.88 200 ILE A N 1
ATOM 1631 C CA . ILE A 1 200 ? -14.302 -15.447 12.556 1.00 80.88 200 ILE A CA 1
ATOM 1632 C C . ILE A 1 200 ? -12.806 -15.170 12.364 1.00 80.88 200 ILE A C 1
ATOM 1634 O O . ILE A 1 200 ? -12.361 -14.964 11.234 1.00 80.88 200 ILE A O 1
ATOM 1638 N N . PHE A 1 201 ? -12.008 -15.244 13.433 1.00 79.31 201 PHE A N 1
ATOM 1639 C CA . PHE A 1 201 ? -10.552 -15.125 13.333 1.00 79.31 201 PHE A CA 1
ATOM 1640 C C . PHE A 1 201 ? -9.935 -16.237 12.481 1.00 79.31 201 PHE A C 1
ATOM 1642 O O . PHE A 1 201 ? -9.024 -15.962 11.704 1.00 79.31 201 PHE A O 1
ATOM 1649 N N . GLY A 1 202 ? -10.466 -17.461 12.544 1.00 84.25 202 GLY A N 1
ATOM 1650 C CA . GLY A 1 202 ? -10.081 -18.548 11.642 1.00 84.25 202 GLY A CA 1
ATOM 1651 C C . GLY A 1 202 ? -10.318 -18.217 10.162 1.00 84.25 202 GLY A C 1
ATOM 1652 O O . GLY A 1 202 ? -9.434 -18.440 9.335 1.00 84.25 202 GLY A O 1
ATOM 1653 N N . ILE A 1 203 ? -11.466 -17.619 9.823 1.00 85.56 203 ILE A N 1
ATOM 1654 C CA . ILE A 1 203 ? -11.782 -17.170 8.453 1.00 85.56 203 ILE A CA 1
ATOM 1655 C C . ILE A 1 203 ? -10.809 -16.075 8.001 1.00 85.56 203 ILE A C 1
ATOM 1657 O O . ILE A 1 203 ? -10.278 -16.138 6.891 1.00 85.56 203 ILE A O 1
ATOM 1661 N N . ILE A 1 204 ? -10.539 -15.091 8.863 1.00 81.94 204 ILE A N 1
ATOM 1662 C CA . ILE A 1 204 ? -9.571 -14.021 8.582 1.00 81.94 204 ILE A CA 1
ATOM 1663 C C . ILE A 1 204 ? -8.173 -14.614 8.360 1.00 81.94 204 ILE A C 1
ATOM 1665 O O . ILE A 1 204 ? -7.517 -14.283 7.372 1.00 81.94 204 ILE A O 1
ATOM 1669 N N . GLY A 1 205 ? -7.741 -15.534 9.226 1.00 82.06 205 GLY A N 1
ATOM 1670 C CA . GLY A 1 205 ? -6.462 -16.233 9.108 1.00 82.06 205 GLY A CA 1
ATOM 1671 C C . GLY A 1 205 ? -6.346 -17.024 7.804 1.00 82.06 205 GLY A C 1
ATOM 1672 O O . GLY A 1 205 ? -5.331 -16.938 7.117 1.00 82.06 205 GLY A O 1
ATOM 1673 N N . MET A 1 206 ? -7.409 -17.715 7.386 1.00 86.50 206 MET A N 1
ATOM 1674 C CA . MET A 1 206 ? -7.447 -18.392 6.088 1.00 86.50 206 MET A CA 1
ATOM 1675 C C . MET A 1 206 ? -7.343 -17.398 4.924 1.00 86.50 206 MET A C 1
ATOM 1677 O O . MET A 1 206 ? -6.626 -17.649 3.956 1.00 86.50 206 MET A O 1
ATOM 1681 N N . GLY A 1 207 ? -7.990 -16.237 5.041 1.00 85.69 207 GLY A N 1
ATOM 1682 C CA . GLY A 1 207 ? -7.827 -15.126 4.108 1.00 85.69 207 GLY A CA 1
ATOM 1683 C C . GLY A 1 207 ? -6.377 -14.647 3.998 1.00 85.69 207 GLY A C 1
ATOM 1684 O O . GLY A 1 207 ? -5.893 -14.405 2.891 1.00 85.69 207 GLY A O 1
ATOM 1685 N N . MET A 1 208 ? -5.652 -14.560 5.117 1.00 82.38 208 MET A N 1
ATOM 1686 C CA . MET A 1 208 ? -4.221 -14.233 5.118 1.00 82.38 208 MET A CA 1
ATOM 1687 C C . MET A 1 208 ? -3.402 -15.303 4.389 1.00 82.38 208 MET A C 1
ATOM 1689 O O . MET A 1 208 ? -2.619 -14.957 3.510 1.00 82.38 208 MET A O 1
ATOM 1693 N N . VAL A 1 209 ? -3.642 -16.589 4.667 1.00 86.88 209 VAL A N 1
ATOM 1694 C CA . VAL A 1 209 ? -2.958 -17.707 3.988 1.00 86.88 209 VAL A CA 1
ATOM 1695 C C . VAL A 1 209 ? -3.186 -17.668 2.475 1.00 86.88 209 VAL A C 1
ATOM 1697 O O . VAL A 1 209 ? -2.230 -17.772 1.707 1.00 86.88 209 VAL A O 1
ATOM 1700 N N . ILE A 1 210 ? -4.432 -17.463 2.031 1.00 88.19 210 ILE A N 1
ATOM 1701 C CA . ILE A 1 210 ? -4.766 -17.336 0.605 1.00 88.19 210 ILE A CA 1
ATOM 1702 C C . ILE A 1 210 ? -3.998 -16.169 -0.018 1.00 88.19 210 ILE A C 1
ATOM 1704 O O . ILE A 1 210 ? -3.409 -16.331 -1.087 1.00 88.19 210 ILE A O 1
ATOM 1708 N N . ASN A 1 211 ? -3.958 -15.009 0.642 1.00 85.25 211 ASN A N 1
ATOM 1709 C CA . ASN A 1 211 ? -3.207 -13.855 0.151 1.00 85.25 211 ASN A CA 1
ATOM 1710 C C . ASN A 1 211 ? -1.699 -14.132 0.080 1.00 85.25 211 ASN A C 1
ATOM 1712 O O . ASN A 1 211 ? -1.074 -13.768 -0.912 1.00 85.25 211 ASN A O 1
ATOM 1716 N N . THR A 1 212 ? -1.115 -14.829 1.058 1.00 85.94 212 THR A N 1
ATOM 1717 C CA . THR A 1 212 ? 0.305 -15.217 1.033 1.00 85.94 212 THR A CA 1
ATOM 1718 C C . THR A 1 212 ? 0.617 -16.173 -0.117 1.00 85.94 212 THR A C 1
ATOM 1720 O O . THR A 1 212 ? 1.561 -15.936 -0.868 1.00 85.94 212 THR A O 1
ATOM 1723 N N . ILE A 1 213 ? -0.191 -17.222 -0.306 1.00 89.94 213 ILE A N 1
ATOM 1724 C CA . ILE A 1 213 ? -0.041 -18.156 -1.436 1.00 89.94 213 ILE A CA 1
ATOM 1725 C C . ILE A 1 213 ? -0.154 -17.399 -2.759 1.00 89.94 213 ILE A C 1
ATOM 1727 O O . ILE A 1 213 ? 0.635 -17.615 -3.679 1.00 89.94 213 ILE A O 1
ATOM 1731 N N . SER A 1 214 ? -1.107 -16.473 -2.837 1.00 88.19 214 SER A N 1
ATOM 1732 C CA . SER A 1 214 ? -1.302 -15.641 -4.019 1.00 88.19 214 SER A CA 1
ATOM 1733 C C . SER A 1 214 ? -0.072 -14.796 -4.286 1.00 88.19 214 SER A C 1
ATOM 1735 O O . SER A 1 214 ? 0.432 -14.833 -5.398 1.00 88.19 214 SER A O 1
ATOM 1737 N N . LEU A 1 215 ? 0.480 -14.130 -3.271 1.00 88.00 215 LEU A N 1
ATOM 1738 C CA . LEU A 1 215 ? 1.698 -13.333 -3.381 1.00 88.00 215 LEU A CA 1
ATOM 1739 C C . LEU A 1 215 ? 2.897 -14.147 -3.888 1.00 88.00 215 LEU A C 1
ATOM 1741 O O . LEU A 1 215 ? 3.636 -13.683 -4.755 1.00 88.00 215 LEU A O 1
ATOM 1745 N N . ILE A 1 216 ? 3.054 -15.381 -3.406 1.00 89.94 216 ILE A N 1
ATOM 1746 C CA . ILE A 1 216 ? 4.063 -16.321 -3.911 1.00 89.94 216 ILE A CA 1
ATOM 1747 C C . ILE A 1 216 ? 3.798 -16.640 -5.392 1.00 89.94 216 ILE A C 1
ATOM 1749 O O . ILE A 1 216 ? 4.710 -16.582 -6.217 1.00 89.94 216 ILE A O 1
ATOM 1753 N N . GLY A 1 217 ? 2.545 -16.910 -5.763 1.00 90.44 217 GLY A N 1
ATOM 1754 C CA . GLY A 1 217 ? 2.141 -17.093 -7.158 1.00 90.44 217 GLY A CA 1
ATOM 1755 C C . GLY A 1 217 ? 2.454 -15.873 -8.031 1.00 90.44 217 GLY A C 1
ATOM 1756 O O . GLY A 1 217 ? 2.996 -16.019 -9.126 1.00 90.44 217 GLY A O 1
ATOM 1757 N N . LEU A 1 218 ? 2.193 -14.662 -7.530 1.00 87.81 218 LEU A N 1
ATOM 1758 C CA . LEU A 1 218 ? 2.509 -13.403 -8.207 1.00 87.81 218 LEU A CA 1
ATOM 1759 C C . LEU A 1 218 ? 4.003 -13.247 -8.442 1.00 87.81 218 LEU A C 1
ATOM 1761 O O . LEU A 1 218 ? 4.394 -12.825 -9.528 1.00 87.81 218 LEU A O 1
ATOM 1765 N N . TYR A 1 219 ? 4.832 -13.624 -7.470 1.00 90.19 219 TY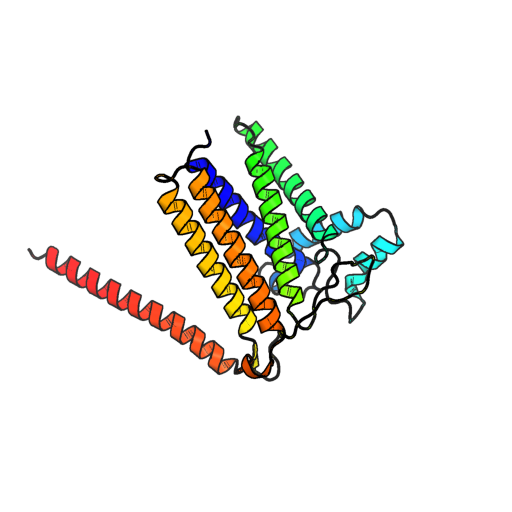R A N 1
ATOM 1766 C CA . TYR A 1 219 ? 6.279 -13.634 -7.636 1.00 90.19 219 TYR A CA 1
ATOM 1767 C C . TYR A 1 219 ? 6.695 -14.529 -8.813 1.00 90.19 219 TYR A C 1
ATOM 1769 O O . TYR A 1 219 ? 7.417 -14.072 -9.704 1.00 90.19 219 TYR A O 1
ATOM 1777 N N . PHE A 1 220 ? 6.186 -15.760 -8.901 1.00 91.44 220 PHE A N 1
ATOM 1778 C CA . PHE A 1 220 ? 6.487 -16.643 -10.034 1.00 91.44 220 PHE A CA 1
ATOM 1779 C C . PHE A 1 220 ? 5.960 -16.093 -11.369 1.00 91.44 220 PHE A C 1
ATOM 1781 O O . PHE A 1 220 ? 6.701 -16.035 -12.353 1.00 91.44 220 PHE A O 1
ATOM 1788 N N . ILE A 1 221 ? 4.715 -15.609 -11.406 1.00 90.38 221 ILE A N 1
ATOM 1789 C CA . ILE A 1 221 ? 4.106 -15.030 -12.615 1.00 90.38 221 ILE A 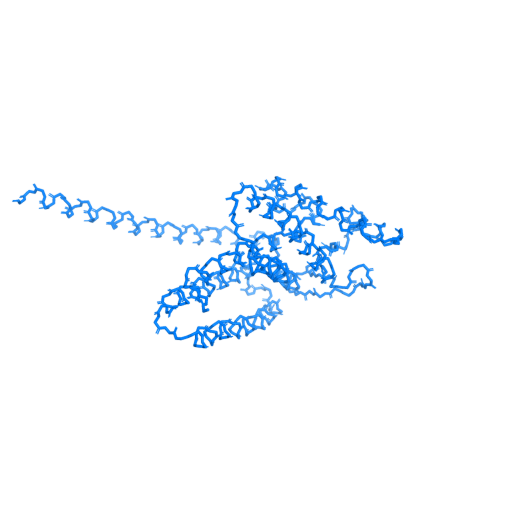CA 1
ATOM 1790 C C . ILE A 1 221 ? 4.859 -13.768 -13.061 1.00 90.38 221 ILE A C 1
ATOM 1792 O O . ILE A 1 221 ? 5.080 -13.557 -14.260 1.00 90.38 221 ILE A O 1
ATOM 1796 N N . SER A 1 222 ? 5.324 -12.945 -12.120 1.00 90.19 222 SER A N 1
ATOM 1797 C CA . SER A 1 222 ? 6.124 -11.752 -12.412 1.00 90.19 222 SER A CA 1
ATOM 1798 C C . SER A 1 222 ? 7.455 -12.083 -13.084 1.00 90.19 222 SER A C 1
ATOM 1800 O O . SER A 1 222 ? 7.957 -11.270 -13.858 1.00 90.19 222 SER A O 1
ATOM 1802 N N . ASN A 1 223 ? 7.986 -13.286 -12.850 1.00 90.50 223 ASN A N 1
ATOM 1803 C CA . ASN A 1 223 ? 9.258 -13.762 -13.388 1.00 90.50 223 ASN A CA 1
ATOM 1804 C C . ASN A 1 223 ? 9.122 -14.632 -14.648 1.00 90.50 223 ASN A C 1
ATOM 1806 O O . ASN A 1 223 ? 10.136 -14.933 -15.291 1.00 90.50 223 ASN A O 1
ATOM 1810 N N . SER A 1 224 ? 7.894 -14.988 -15.036 1.00 91.50 224 SER A N 1
ATOM 1811 C CA . SER A 1 224 ? 7.596 -15.735 -16.265 1.00 91.50 224 SER A CA 1
ATOM 1812 C C . SER A 1 224 ? 7.886 -14.933 -17.547 1.00 91.50 224 SER A C 1
ATOM 1814 O O . SER A 1 224 ? 8.175 -13.730 -17.498 1.00 91.50 224 SER A O 1
ATOM 1816 N N . ASP A 1 225 ? 7.853 -15.606 -18.706 1.00 89.62 225 ASP A N 1
ATOM 1817 C CA . ASP A 1 225 ? 8.101 -14.960 -20.000 1.00 89.62 225 ASP A CA 1
ATOM 1818 C C . ASP A 1 225 ? 7.091 -13.832 -20.251 1.00 89.62 225 ASP A C 1
ATOM 1820 O O . ASP A 1 225 ? 5.875 -14.014 -20.219 1.00 89.62 225 ASP A O 1
ATOM 1824 N N . ARG A 1 226 ? 7.626 -12.644 -20.535 1.00 82.19 226 ARG A N 1
ATOM 1825 C CA . ARG A 1 226 ? 6.863 -11.419 -20.773 1.00 82.19 226 ARG A CA 1
ATOM 1826 C C . ARG A 1 226 ? 5.956 -11.532 -21.989 1.00 82.19 226 ARG A C 1
ATOM 1828 O O . ARG A 1 226 ? 4.873 -10.955 -21.976 1.00 82.19 226 ARG A O 1
ATOM 1835 N N . ASN A 1 227 ? 6.380 -12.247 -23.029 1.00 86.06 227 ASN A N 1
ATOM 1836 C CA . ASN A 1 227 ? 5.638 -12.305 -24.289 1.00 86.06 227 ASN A CA 1
ATOM 1837 C C . ASN A 1 227 ? 4.245 -12.930 -24.126 1.00 86.06 227 ASN A C 1
ATOM 1839 O O . ASN A 1 227 ? 3.337 -12.574 -24.872 1.00 86.06 227 ASN A O 1
ATOM 1843 N N . LEU A 1 228 ? 4.060 -13.782 -23.112 1.00 88.56 228 LEU A N 1
ATOM 1844 C CA . LEU A 1 228 ? 2.777 -14.405 -22.779 1.00 88.56 228 LEU A CA 1
ATOM 1845 C C . LEU A 1 228 ? 1.735 -13.404 -22.259 1.00 88.56 228 LEU A C 1
ATOM 1847 O O . LEU A 1 228 ? 0.536 -13.630 -22.399 1.00 88.56 228 LEU A O 1
ATOM 1851 N N . TRP A 1 229 ? 2.182 -12.297 -21.662 1.00 90.69 229 TRP A N 1
ATOM 1852 C CA . TRP A 1 229 ? 1.320 -11.351 -20.943 1.00 90.69 229 TRP A CA 1
ATOM 1853 C C . TRP A 1 229 ? 1.112 -10.028 -21.681 1.00 90.69 229 TRP A C 1
ATOM 1855 O O . TRP A 1 229 ? 0.315 -9.193 -21.249 1.00 90.69 229 TRP A O 1
ATOM 1865 N N . LEU A 1 230 ? 1.827 -9.817 -22.789 1.00 90.25 230 LEU A N 1
ATOM 1866 C CA . LEU A 1 230 ? 1.730 -8.602 -23.589 1.00 90.25 230 LEU A CA 1
ATOM 1867 C C . LEU A 1 230 ? 0.602 -8.715 -24.613 1.00 90.25 230 LEU A C 1
ATOM 1869 O O . LEU A 1 230 ? 0.686 -9.467 -25.582 1.00 90.25 230 LEU A O 1
ATOM 1873 N N . VAL A 1 231 ? -0.425 -7.887 -24.444 1.00 90.00 231 VAL A N 1
ATOM 1874 C CA . VAL A 1 231 ? -1.582 -7.821 -25.345 1.00 90.00 231 VAL A CA 1
ATOM 1875 C C . VAL A 1 231 ? -1.605 -6.473 -26.058 1.00 90.00 231 VAL A C 1
ATOM 1877 O O . VAL A 1 231 ? -1.230 -5.449 -25.488 1.00 90.00 231 VAL A O 1
ATOM 1880 N N . ASP A 1 232 ? -2.060 -6.441 -27.313 1.00 91.44 232 ASP A N 1
ATOM 1881 C CA . ASP A 1 232 ? -2.285 -5.180 -28.027 1.00 91.44 232 ASP A CA 1
ATOM 1882 C C . ASP A 1 232 ? -3.259 -4.272 -27.251 1.00 91.44 232 ASP A C 1
ATOM 1884 O O . ASP A 1 232 ? -4.360 -4.674 -26.861 1.00 91.44 232 ASP A O 1
ATOM 1888 N N . ARG A 1 233 ? -2.872 -3.010 -27.047 1.00 86.88 233 ARG A N 1
ATOM 1889 C CA . ARG A 1 233 ? -3.617 -2.041 -26.234 1.00 86.88 233 ARG A CA 1
ATOM 1890 C C . ARG A 1 233 ? -5.002 -1.738 -26.803 1.00 86.88 233 ARG A C 1
ATOM 1892 O O . ARG A 1 233 ? -5.923 -1.473 -26.025 1.00 86.88 233 ARG A O 1
ATOM 1899 N N . LYS A 1 234 ? -5.177 -1.718 -28.130 1.00 87.44 234 LYS A N 1
ATOM 1900 C CA . LYS A 1 234 ? -6.490 -1.460 -28.749 1.00 87.44 234 LYS A CA 1
ATOM 1901 C C . LYS A 1 234 ? -7.410 -2.650 -28.506 1.00 87.44 234 LYS A C 1
ATOM 1903 O O . LYS A 1 234 ? -8.556 -2.445 -28.098 1.00 87.44 234 LYS A O 1
ATOM 1908 N N . ASN A 1 235 ? -6.901 -3.866 -28.688 1.00 88.44 235 ASN A N 1
ATOM 1909 C CA . ASN A 1 235 ? -7.641 -5.094 -28.406 1.00 88.44 235 ASN A CA 1
ATOM 1910 C C . ASN A 1 235 ? -8.008 -5.198 -26.925 1.00 88.44 235 ASN A C 1
ATOM 1912 O O . ASN A 1 235 ? -9.176 -5.420 -26.606 1.00 88.44 235 ASN A O 1
ATOM 1916 N N . TRP A 1 236 ? -7.073 -4.899 -26.024 1.00 86.88 236 TRP A N 1
ATOM 1917 C CA . TRP A 1 236 ? -7.337 -4.885 -24.588 1.00 86.88 236 TRP A CA 1
ATOM 1918 C C . TRP A 1 236 ? -8.437 -3.887 -24.198 1.00 86.88 236 TRP A C 1
ATOM 1920 O O . TRP A 1 236 ? -9.419 -4.246 -23.545 1.00 86.88 236 TRP A O 1
ATOM 1930 N N . LYS A 1 237 ? -8.365 -2.643 -24.695 1.00 83.94 237 LYS A N 1
ATOM 1931 C CA . LYS A 1 237 ? -9.419 -1.635 -24.473 1.00 83.94 237 LYS A CA 1
ATOM 1932 C C . LYS A 1 237 ? -10.776 -2.071 -25.033 1.00 83.94 237 LYS A C 1
ATOM 1934 O O . LYS A 1 237 ? -11.808 -1.775 -24.426 1.00 83.94 237 LYS A O 1
ATOM 1939 N N . ARG A 1 238 ? -10.806 -2.753 -26.185 1.00 86.69 238 ARG A N 1
ATOM 1940 C CA . ARG A 1 238 ? -12.042 -3.323 -26.753 1.00 86.69 238 ARG A CA 1
ATOM 1941 C C . ARG A 1 238 ? -12.608 -4.415 -25.848 1.00 86.69 238 ARG A C 1
ATOM 1943 O O . ARG A 1 238 ? -13.802 -4.377 -25.560 1.00 86.69 238 ARG A O 1
ATOM 1950 N N . MET A 1 239 ? -11.768 -5.316 -25.338 1.00 82.56 239 MET A N 1
ATOM 1951 C CA . MET A 1 239 ? -12.180 -6.352 -24.388 1.00 82.56 239 MET A CA 1
ATOM 1952 C C . MET A 1 239 ? -12.779 -5.730 -23.123 1.00 82.56 239 MET A C 1
ATOM 1954 O O . MET A 1 239 ? -13.932 -6.020 -22.804 1.00 82.56 239 MET A O 1
ATOM 1958 N N . GLN A 1 240 ? -12.089 -4.782 -22.480 1.00 81.44 240 GLN A N 1
ATOM 1959 C CA . GLN A 1 240 ? -12.596 -4.070 -21.297 1.00 81.44 240 GLN A CA 1
ATOM 1960 C C . GLN A 1 240 ? -13.951 -3.381 -21.552 1.00 81.44 240 GLN A C 1
ATOM 1962 O O . GLN A 1 240 ? -14.868 -3.458 -20.728 1.00 81.44 240 GLN A O 1
ATOM 1967 N N . LYS A 1 241 ? -14.119 -2.726 -22.711 1.00 82.19 241 LYS A N 1
ATOM 1968 C CA . LYS A 1 241 ? -15.400 -2.112 -23.111 1.00 82.19 241 LYS A CA 1
ATOM 1969 C C . LYS A 1 241 ? -16.494 -3.152 -23.363 1.00 82.19 241 LYS A C 1
ATOM 1971 O O . LYS A 1 241 ? -17.649 -2.912 -23.011 1.00 82.19 241 LYS A O 1
ATOM 1976 N N . SER A 1 242 ? -16.161 -4.301 -23.948 1.00 76.88 242 SER A N 1
ATOM 1977 C CA . SER A 1 242 ? -17.120 -5.388 -24.183 1.00 76.88 242 SER A CA 1
ATOM 1978 C C . SER A 1 242 ? -17.642 -5.975 -22.867 1.00 76.88 242 SER A C 1
ATOM 1980 O O . SER A 1 242 ? -18.845 -6.189 -22.725 1.00 76.88 242 SER A O 1
ATOM 1982 N N . PHE A 1 243 ? -16.772 -6.117 -21.861 1.00 70.44 243 PHE A N 1
ATOM 1983 C CA . PHE A 1 243 ? -17.173 -6.528 -20.518 1.00 70.44 243 PHE A CA 1
ATOM 1984 C C . PHE A 1 243 ? -18.093 -5.487 -19.869 1.00 70.44 243 PHE A C 1
ATOM 1986 O O . PHE A 1 243 ? -19.177 -5.844 -19.414 1.00 70.44 243 PHE A O 1
ATOM 1993 N N . LYS A 1 244 ? -17.746 -4.191 -19.916 1.0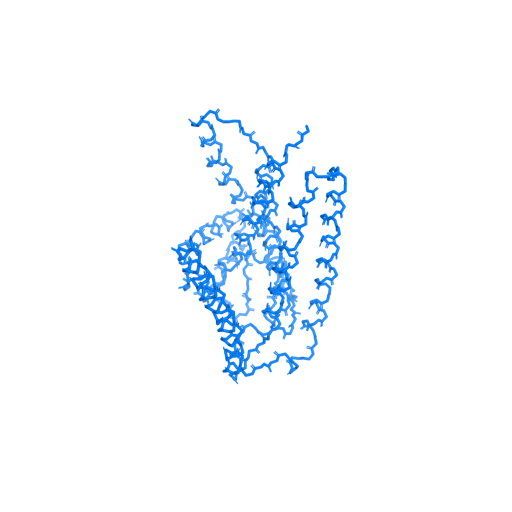0 66.50 244 LYS A N 1
ATOM 1994 C CA . LYS A 1 244 ? -18.606 -3.116 -19.375 1.00 66.50 244 LYS A CA 1
ATOM 1995 C C . LYS A 1 244 ? -19.965 -3.014 -20.083 1.00 66.50 244 LYS A C 1
ATOM 1997 O O . LYS A 1 244 ? -20.995 -2.859 -19.430 1.00 66.50 244 LYS A O 1
ATOM 2002 N N . SER A 1 245 ? -19.991 -3.120 -21.412 1.00 62.69 245 SER A N 1
ATOM 2003 C CA . SER A 1 245 ? -21.227 -3.002 -22.204 1.00 62.69 245 SER A CA 1
ATOM 2004 C C . SER A 1 245 ? -22.154 -4.210 -22.056 1.00 62.69 245 SER A C 1
ATOM 2006 O O . SER A 1 245 ? -23.365 -4.018 -21.959 1.00 62.69 245 SER A O 1
ATOM 2008 N N . LYS A 1 246 ? -21.626 -5.439 -21.942 1.00 61.03 246 LYS A N 1
ATOM 2009 C CA . LYS A 1 246 ? -22.438 -6.630 -21.624 1.00 61.03 246 LYS A CA 1
ATOM 2010 C C . LYS A 1 246 ? -23.118 -6.507 -20.258 1.00 61.03 246 LYS A C 1
ATOM 2012 O O . LYS A 1 246 ? -24.278 -6.904 -20.127 1.00 61.03 246 LYS A O 1
ATOM 2017 N N . THR A 1 247 ? -22.447 -5.917 -19.268 1.00 58.91 247 THR A N 1
ATOM 2018 C CA . THR A 1 247 ? -23.035 -5.631 -17.949 1.00 58.91 247 THR A CA 1
ATOM 2019 C C . THR A 1 247 ? -24.159 -4.595 -18.053 1.00 58.91 247 THR A C 1
ATOM 2021 O O . THR A 1 247 ? -25.257 -4.826 -17.546 1.00 58.91 247 THR A O 1
ATOM 2024 N N . ASN A 1 248 ? -23.951 -3.512 -18.812 1.00 54.25 248 ASN A N 1
ATOM 2025 C CA . ASN A 1 248 ? -24.979 -2.490 -19.044 1.00 54.25 248 ASN A CA 1
ATOM 2026 C C . ASN A 1 248 ? -26.191 -3.024 -19.823 1.00 54.25 248 ASN A C 1
ATOM 2028 O O . ASN A 1 248 ? -27.329 -2.732 -19.461 1.00 54.25 248 ASN A O 1
ATOM 2032 N N . TYR A 1 249 ? -25.976 -3.860 -20.842 1.00 57.44 249 TYR A N 1
ATOM 2033 C CA . TYR A 1 249 ? -27.056 -4.459 -21.630 1.00 57.44 249 TYR A CA 1
ATOM 2034 C C . TYR A 1 249 ? -27.911 -5.433 -20.802 1.00 57.44 249 TYR A C 1
ATOM 2036 O O . TYR A 1 249 ? -29.143 -5.397 -20.867 1.00 57.44 249 TYR A O 1
ATOM 2044 N N . LYS A 1 250 ? -27.283 -6.270 -19.960 1.00 60.47 250 LYS A N 1
ATOM 2045 C CA . LYS A 1 250 ? -28.009 -7.145 -19.023 1.00 60.47 250 LYS A CA 1
ATOM 2046 C C . LYS A 1 250 ? -28.844 -6.335 -18.022 1.00 60.47 250 LYS A C 1
ATOM 2048 O O . LYS A 1 250 ? -29.996 -6.698 -17.775 1.00 60.47 250 LYS A O 1
ATOM 2053 N N . ASN A 1 251 ? -28.314 -5.221 -17.513 1.00 58.59 251 ASN A N 1
ATOM 2054 C CA . ASN A 1 251 ? -29.032 -4.329 -16.596 1.00 58.59 251 ASN A CA 1
ATOM 2055 C C . ASN A 1 251 ? -30.229 -3.638 -17.270 1.00 58.59 251 ASN A C 1
ATOM 2057 O O . ASN A 1 251 ? -31.326 -3.628 -16.707 1.00 58.59 251 ASN A O 1
ATOM 2061 N N . LEU A 1 252 ? -30.070 -3.166 -18.511 1.00 59.56 252 LEU A N 1
ATOM 2062 C CA . LEU A 1 252 ? -31.154 -2.567 -19.300 1.00 59.56 252 LEU A CA 1
ATOM 2063 C C . LEU A 1 252 ? -32.281 -3.568 -19.597 1.00 59.56 252 LEU A C 1
ATOM 2065 O O . LEU A 1 252 ? -33.464 -3.254 -19.445 1.00 59.56 252 LEU A O 1
ATOM 2069 N N . LYS A 1 253 ? -31.936 -4.812 -19.957 1.00 70.88 253 LYS A N 1
ATOM 2070 C CA . LYS A 1 253 ? -32.922 -5.878 -20.199 1.00 70.88 253 LYS A CA 1
ATOM 2071 C C . LYS A 1 253 ? -33.695 -6.236 -18.922 1.00 70.88 253 LYS A C 1
ATOM 2073 O O . LYS A 1 253 ? -34.906 -6.460 -18.983 1.00 70.88 253 LYS A O 1
ATOM 2078 N N . LYS A 1 254 ? -33.026 -6.250 -17.762 1.00 68.19 254 LYS A N 1
ATOM 2079 C CA . LYS A 1 254 ? -33.643 -6.525 -16.451 1.00 68.19 254 LYS A CA 1
ATOM 2080 C C . LYS A 1 254 ? -34.592 -5.395 -16.023 1.00 68.19 254 LYS A C 1
ATOM 2082 O O . LYS A 1 254 ? -35.713 -5.690 -15.612 1.00 68.19 254 LYS A O 1
ATOM 2087 N N . TYR A 1 255 ? -34.195 -4.134 -16.219 1.00 63.41 255 TYR A N 1
ATOM 2088 C CA . TYR A 1 255 ? -35.034 -2.951 -15.972 1.00 63.41 255 TYR A CA 1
ATOM 2089 C C . TYR A 1 255 ? -36.288 -2.919 -16.864 1.00 63.41 255 TYR A C 1
ATOM 2091 O O . TYR A 1 255 ? -37.404 -2.697 -16.394 1.00 63.41 255 TYR A O 1
ATOM 2099 N N . ASN A 1 256 ? -36.148 -3.231 -18.154 1.00 66.88 256 ASN A N 1
ATOM 2100 C CA . ASN A 1 256 ? -37.297 -3.282 -19.061 1.00 66.88 256 ASN A CA 1
ATOM 2101 C C . ASN A 1 256 ? -38.269 -4.426 -18.721 1.00 66.88 256 ASN A C 1
ATOM 2103 O O . ASN A 1 256 ? -39.486 -4.267 -18.852 1.00 66.88 256 ASN A O 1
ATOM 2107 N N . LYS A 1 257 ? -37.764 -5.564 -18.224 1.00 74.31 257 LYS A N 1
ATOM 2108 C CA . LYS A 1 257 ? -38.598 -6.695 -17.787 1.00 74.31 257 LYS A CA 1
ATOM 2109 C C . LYS A 1 257 ? -39.366 -6.386 -16.493 1.00 74.31 257 LYS A C 1
ATOM 2111 O O . LYS A 1 257 ? -40.541 -6.739 -16.395 1.00 74.31 257 LYS A O 1
ATOM 2116 N N . SER A 1 258 ? -38.759 -5.688 -15.527 1.00 70.31 258 SER A N 1
ATOM 2117 C CA . SER A 1 258 ? -39.446 -5.255 -14.298 1.00 70.31 258 SER A CA 1
ATOM 2118 C C . SER A 1 258 ? -40.478 -4.152 -14.559 1.00 70.31 258 SER A C 1
ATOM 2120 O O . SER A 1 258 ? -41.572 -4.196 -13.994 1.00 70.31 258 SER A O 1
ATOM 2122 N N . ARG A 1 259 ? -40.203 -3.223 -15.486 1.00 66.88 259 ARG A N 1
ATOM 2123 C CA . ARG A 1 259 ? -41.170 -2.199 -15.920 1.00 66.88 259 ARG A CA 1
ATOM 2124 C C . ARG A 1 259 ? -42.406 -2.806 -16.594 1.00 66.88 259 ARG A C 1
ATOM 2126 O O . ARG A 1 259 ? -43.518 -2.375 -16.299 1.00 66.88 259 ARG A O 1
ATOM 2133 N N . LYS A 1 260 ? -42.239 -3.831 -17.443 1.00 70.00 260 LYS A N 1
ATOM 2134 C CA . LYS A 1 260 ? -43.371 -4.564 -18.047 1.00 70.00 260 LYS A CA 1
ATOM 2135 C C . LYS A 1 260 ? -44.220 -5.293 -16.999 1.00 70.00 260 LYS A C 1
ATOM 2137 O O . LYS A 1 260 ? -45.441 -5.207 -17.059 1.00 70.00 260 LYS A O 1
ATOM 2142 N N . ARG A 1 261 ? -43.599 -5.927 -15.995 1.00 69.31 261 ARG A N 1
ATOM 2143 C CA . ARG A 1 261 ? -44.333 -6.570 -14.887 1.00 69.31 261 ARG A CA 1
ATOM 2144 C C . ARG A 1 261 ? -45.138 -5.561 -14.062 1.00 69.31 261 ARG A C 1
ATOM 2146 O O . ARG A 1 261 ? -46.314 -5.797 -13.836 1.00 69.31 261 ARG A O 1
ATOM 2153 N N . ARG A 1 262 ? -44.570 -4.403 -13.699 1.00 65.75 262 ARG A N 1
ATOM 2154 C CA . ARG A 1 262 ? -45.299 -3.354 -12.948 1.00 65.75 262 ARG A CA 1
ATOM 2155 C C . ARG A 1 262 ? -46.515 -2.794 -13.694 1.00 65.75 262 ARG A C 1
ATOM 2157 O O . ARG A 1 262 ? -47.505 -2.469 -13.054 1.00 65.75 262 ARG A O 1
ATOM 2164 N N . LYS A 1 263 ? -46.462 -2.697 -15.027 1.00 66.06 263 LYS A N 1
ATOM 2165 C CA . LYS A 1 263 ? -47.630 -2.300 -15.832 1.00 66.06 263 LYS A CA 1
ATOM 2166 C C . LYS A 1 263 ? -48.723 -3.376 -15.853 1.00 66.06 263 LYS A C 1
ATOM 2168 O O . LYS A 1 263 ? -49.892 -3.030 -15.862 1.00 66.06 263 LYS A O 1
ATOM 2173 N N . SER A 1 264 ? -48.354 -4.656 -15.795 1.00 62.25 264 SER A N 1
ATOM 2174 C CA . SER A 1 264 ? -49.315 -5.768 -15.762 1.00 62.25 264 SER A CA 1
ATOM 2175 C C . SER A 1 264 ? -50.082 -5.890 -14.439 1.00 62.25 264 SER A C 1
ATOM 2177 O O . SER A 1 264 ? -51.183 -6.421 -14.453 1.00 62.25 264 SER A O 1
ATOM 2179 N N . TYR A 1 265 ? -49.522 -5.421 -13.318 1.00 61.53 265 TYR A N 1
ATOM 2180 C CA . TYR A 1 265 ? -50.200 -5.420 -12.010 1.00 61.53 265 TYR A CA 1
ATOM 2181 C C . TYR A 1 265 ? -51.092 -4.195 -11.775 1.00 61.53 265 TYR A C 1
ATOM 2183 O O . TYR A 1 265 ? -51.875 -4.210 -10.842 1.00 61.53 265 TYR A O 1
ATOM 2191 N N . LYS A 1 266 ? -50.978 -3.139 -12.593 1.00 58.28 266 LYS A N 1
ATOM 2192 C CA . LYS A 1 266 ? -51.869 -1.966 -12.523 1.00 58.28 266 LYS A CA 1
ATOM 2193 C C . LYS A 1 266 ? -53.160 -2.120 -13.337 1.00 58.28 266 LYS A C 1
ATOM 2195 O O . LYS A 1 266 ? -54.027 -1.267 -13.232 1.00 58.28 266 LYS A O 1
ATOM 2200 N N . ASN A 1 267 ? -53.255 -3.174 -14.148 1.00 56.91 267 ASN A N 1
ATOM 2201 C CA . ASN A 1 267 ? -54.406 -3.467 -15.009 1.00 56.91 267 ASN A CA 1
ATOM 2202 C C . ASN A 1 267 ? -55.179 -4.720 -14.542 1.00 56.91 267 ASN A C 1
ATOM 2204 O O . ASN A 1 267 ? -55.889 -5.332 -15.336 1.00 56.91 267 ASN A O 1
ATOM 2208 N N . LYS A 1 268 ? -54.985 -5.129 -13.286 1.00 53.19 268 LYS A N 1
ATOM 2209 C CA . LYS A 1 268 ? -55.827 -6.075 -12.550 1.00 53.19 268 LYS A CA 1
ATOM 2210 C C . LYS A 1 268 ? -56.343 -5.350 -11.321 1.00 53.19 268 LYS A C 1
ATOM 2212 O O . LYS A 1 268 ? -57.489 -5.645 -10.943 1.00 53.19 268 LYS A O 1
#

Radius of gyration: 22.73 Å; Cα contacts (8 Å, |Δi|>4): 268; chains: 1; bounding box: 80×38×53 Å

Mean predicted aligned error: 9.21 Å

Foldseek 3Di:
DDDLVNVLVLLCLLQVLLVLLLCLQQLLAQCPDPCCVPPVVSSVVSVVLLVVVLVPDPDPVQSCQQVCSHPDPQQRGHPLLALVVLLSSLVVVLVVVQVVQVVVCVVVVHDDDVSSSVSSSNSSSNSSVVNLLVQLLAQSAHDHCPPNDDDGRYFHAHCDDDPQKHFCLVVVLVVVCVVLVVVLVVVLSVCVVPDDPVVSVVSVVVSVVVVVVVSVVSNVVSHDDRVVGIDRNVVVVVVVVVVVVVVVVVVVVVVVVVVVVVVVVVVD